Protein AF-A0A7U9S6P8-F1 (afdb_monomer_lite)

Foldseek 3Di:
DAAEEEEEFQFAPCPAPLCPQEAEAEWEFDDDPPDTDTGRDGDRLQFLSQQLVSLLCVLPVRHYYYYYRAADNVRDHDPRRVLVVLQVCLPVLHQEYQAADWAPDDPDCSLVVSLVSSLVVQRAAEYEDAPPDPDTPPLQHLSHAYEWEAQDQDPQAWEAASPDSNGIYTHDFFAWGAGPPNDIFGDHDGSSNRRSNVSSNVSNVCVVVVHHGDHPVVVRVVSNVRHPHHDDDPVVRHDNNDDDDCVNLDDDQPDPLLVQLQVLVCVVVVHHDDDPGSSPQFDDDPPHDHDRVCVRVSVVSVCVSVVHDDPRRPDGCQCGGGSSSVSVRRVVD

pLDDT: mean 95.06, std 4.25, range [71.5, 98.94]

Structure (mmCIF, N/CA/C/O backbone):
data_AF-A0A7U9S6P8-F1
#
_entry.id   AF-A0A7U9S6P8-F1
#
loop_
_atom_site.group_PDB
_atom_site.id
_atom_site.type_symbol
_atom_site.label_atom_id
_atom_site.label_alt_id
_atom_site.label_comp_id
_atom_site.label_asym_id
_atom_site.label_entity_id
_atom_site.label_seq_id
_atom_site.pdbx_PDB_ins_code
_atom_site.Cartn_x
_atom_site.Cartn_y
_atom_site.Cartn_z
_atom_site.occupancy
_atom_site.B_iso_or_equiv
_atom_site.auth_seq_id
_atom_site.auth_comp_id
_atom_site.auth_asym_id
_atom_site.auth_atom_id
_atom_site.pdbx_PDB_model_num
ATOM 1 N N . MET A 1 1 ? -17.623 14.207 -1.971 1.00 71.50 1 MET A N 1
ATOM 2 C CA . MET A 1 1 ? -17.397 13.973 -0.529 1.00 71.50 1 MET A CA 1
ATOM 3 C C . MET A 1 1 ? -15.949 13.545 -0.333 1.00 71.50 1 MET A C 1
ATOM 5 O O . MET A 1 1 ? -15.452 12.820 -1.189 1.00 71.50 1 MET A O 1
ATOM 9 N N . ASN A 1 2 ? -15.262 14.010 0.715 1.00 84.06 2 ASN A N 1
ATOM 10 C CA . ASN A 1 2 ? -13.835 13.716 0.902 1.00 84.06 2 ASN A CA 1
ATOM 11 C C . ASN A 1 2 ? -13.668 12.547 1.880 1.00 84.06 2 ASN A C 1
ATOM 13 O O . ASN A 1 2 ? -14.195 12.585 2.991 1.00 84.06 2 ASN A O 1
ATOM 17 N N . VAL A 1 3 ? -12.969 11.495 1.445 1.00 96.75 3 VAL A N 1
ATOM 18 C CA . VAL A 1 3 ? -12.616 10.347 2.290 1.00 96.75 3 VAL A CA 1
ATOM 19 C C . VAL A 1 3 ? -11.311 10.681 2.995 1.00 96.75 3 VAL A C 1
ATOM 21 O O . VAL A 1 3 ? -10.301 10.911 2.329 1.00 96.75 3 VAL A O 1
ATOM 24 N N . LYS A 1 4 ? -11.333 10.714 4.330 1.00 98.31 4 LYS A N 1
ATOM 25 C CA . LYS A 1 4 ? -10.163 11.057 5.143 1.00 98.31 4 LYS A CA 1
ATOM 26 C C . LYS A 1 4 ? -9.587 9.811 5.806 1.00 98.31 4 LYS A C 1
ATOM 28 O O . LYS A 1 4 ? -10.263 9.165 6.609 1.00 98.31 4 LYS A O 1
ATOM 33 N N . VAL A 1 5 ? -8.340 9.486 5.487 1.00 98.75 5 VAL A N 1
ATOM 34 C CA . VAL A 1 5 ? -7.631 8.303 5.986 1.00 98.75 5 VAL A CA 1
ATOM 35 C C . VAL A 1 5 ? -6.549 8.724 6.969 1.00 98.75 5 VAL A C 1
ATOM 37 O O . VAL A 1 5 ? -5.663 9.501 6.624 1.00 98.75 5 VAL A O 1
ATOM 40 N N . ALA A 1 6 ? -6.585 8.193 8.188 1.00 98.75 6 ALA A N 1
ATOM 41 C CA . ALA A 1 6 ? -5.452 8.283 9.099 1.00 98.75 6 ALA A CA 1
ATOM 42 C C . ALA A 1 6 ? -4.432 7.187 8.779 1.00 98.75 6 ALA A C 1
ATOM 44 O O . ALA A 1 6 ? -4.791 6.013 8.709 1.00 98.75 6 ALA A O 1
ATOM 45 N N . VAL A 1 7 ? -3.164 7.558 8.624 1.00 98.75 7 VAL A N 1
ATOM 46 C CA . VAL A 1 7 ? -2.050 6.618 8.447 1.00 98.75 7 VAL A CA 1
ATOM 47 C C . VAL A 1 7 ? -1.174 6.699 9.691 1.00 98.75 7 VAL A C 1
ATOM 49 O O . VAL A 1 7 ? -0.446 7.674 9.866 1.00 98.75 7 VAL A O 1
ATOM 52 N N . ILE A 1 8 ? -1.279 5.695 10.566 1.00 98.56 8 ILE A N 1
ATOM 53 C CA . ILE A 1 8 ? -0.467 5.590 11.785 1.00 98.56 8 ILE A CA 1
ATOM 54 C C . ILE A 1 8 ? 0.791 4.786 11.452 1.00 98.56 8 ILE A C 1
ATOM 56 O O . ILE A 1 8 ? 0.715 3.571 11.265 1.00 98.56 8 ILE A O 1
ATOM 60 N N . ASP A 1 9 ? 1.927 5.475 11.331 1.00 98.06 9 ASP A N 1
ATOM 61 C CA . ASP A 1 9 ? 3.178 4.916 10.802 1.00 98.06 9 ASP A CA 1
ATOM 62 C C . ASP A 1 9 ? 4.410 5.757 11.224 1.00 98.06 9 ASP A C 1
ATOM 64 O O . ASP A 1 9 ? 4.410 6.355 12.296 1.00 98.06 9 ASP A O 1
ATOM 68 N N . SER A 1 10 ? 5.478 5.824 10.424 1.00 97.12 10 SER A N 1
ATOM 69 C CA . SER A 1 10 ? 6.691 6.626 10.652 1.00 97.12 10 SER A CA 1
ATOM 70 C C . SER A 1 10 ? 6.569 8.107 10.268 1.00 97.12 10 SER A C 1
ATOM 72 O O . SER A 1 10 ? 7.533 8.857 10.397 1.00 97.12 10 SER A O 1
ATOM 74 N N . GLY A 1 11 ? 5.394 8.541 9.807 1.00 97.12 11 GLY A N 1
ATOM 75 C CA . GLY A 1 11 ? 5.163 9.859 9.208 1.00 97.12 11 GLY A CA 1
ATOM 76 C C . GLY A 1 11 ? 5.078 9.794 7.680 1.00 97.12 11 GLY A C 1
ATOM 77 O O . GLY A 1 11 ? 5.172 8.722 7.092 1.00 97.12 11 GLY A O 1
ATOM 78 N N . ILE A 1 12 ? 4.874 10.934 7.009 1.00 97.62 12 ILE A N 1
ATOM 79 C CA . ILE A 1 12 ? 4.825 11.020 5.534 1.00 97.62 12 ILE A CA 1
ATOM 80 C C . ILE A 1 12 ? 5.642 12.227 5.051 1.00 97.62 12 ILE A C 1
ATOM 82 O O . ILE A 1 12 ? 5.517 13.321 5.601 1.00 97.62 12 ILE A O 1
ATOM 86 N N . GLU A 1 13 ? 6.437 12.070 3.986 1.00 96.50 13 GLU A N 1
ATOM 87 C CA . GLU A 1 13 ? 7.009 13.203 3.244 1.00 96.50 13 GLU A CA 1
ATOM 88 C C . GLU A 1 13 ? 5.905 13.914 2.438 1.00 96.50 13 GLU A C 1
ATOM 90 O O . GLU A 1 13 ? 5.656 13.610 1.273 1.00 96.50 13 GLU A O 1
ATOM 95 N N . MET A 1 14 ? 5.231 14.885 3.059 1.00 94.56 14 MET A N 1
ATOM 96 C CA . MET A 1 14 ? 4.068 15.580 2.477 1.00 94.56 14 MET A CA 1
ATOM 97 C C . MET A 1 14 ? 4.366 16.266 1.131 1.00 94.56 14 MET A C 1
ATOM 99 O O . MET A 1 14 ? 3.496 16.347 0.270 1.00 94.56 14 MET A O 1
ATOM 103 N N . ALA A 1 15 ? 5.601 16.736 0.926 1.00 94.44 15 ALA A N 1
ATOM 104 C CA . ALA A 1 15 ? 6.026 17.416 -0.301 1.00 94.44 15 ALA A CA 1
ATOM 105 C C . ALA A 1 15 ? 6.403 16.459 -1.453 1.00 94.44 15 ALA A C 1
ATOM 107 O O . ALA A 1 15 ? 6.793 16.916 -2.532 1.00 94.44 15 ALA A O 1
ATOM 108 N N . HIS A 1 16 ? 6.316 15.141 -1.245 1.00 97.12 16 HIS A N 1
ATOM 109 C CA . HIS A 1 16 ? 6.663 14.155 -2.261 1.00 97.12 16 HIS A CA 1
ATOM 110 C C . HIS A 1 16 ? 5.760 14.296 -3.503 1.00 97.12 16 HIS A C 1
ATOM 112 O O . HIS A 1 16 ? 4.542 14.449 -3.413 1.00 97.12 16 HIS A O 1
ATOM 118 N N . LYS A 1 17 ? 6.339 14.191 -4.706 1.00 95.94 17 LYS A N 1
ATOM 119 C CA . LYS A 1 17 ? 5.645 14.424 -5.989 1.00 95.94 17 LYS A CA 1
ATOM 120 C C . LYS A 1 17 ? 4.434 13.516 -6.229 1.00 95.94 17 LYS A C 1
ATOM 122 O O . LYS A 1 17 ? 3.532 13.906 -6.967 1.00 95.94 17 LYS A O 1
ATOM 127 N N . ALA A 1 18 ? 4.424 12.341 -5.604 1.00 96.56 18 ALA A N 1
ATOM 128 C CA . ALA A 1 18 ? 3.301 11.401 -5.605 1.00 96.56 18 ALA A CA 1
ATOM 129 C C . ALA A 1 18 ? 2.022 11.984 -4.981 1.00 96.56 18 ALA A C 1
ATOM 131 O O . ALA A 1 18 ? 0.934 11.563 -5.347 1.00 96.56 18 ALA A O 1
ATOM 132 N N . PHE A 1 19 ? 2.148 12.963 -4.082 1.00 97.00 19 PHE A N 1
ATOM 133 C CA . PHE A 1 19 ? 1.039 13.512 -3.301 1.00 97.00 19 PHE A CA 1
ATOM 134 C C . PHE A 1 19 ? 0.615 14.911 -3.742 1.00 97.00 19 PHE A C 1
ATOM 136 O O . PHE A 1 19 ? -0.177 15.554 -3.067 1.00 97.00 19 PHE A O 1
ATOM 143 N N . LYS A 1 20 ? 1.101 15.404 -4.890 1.00 94.50 20 LYS A N 1
ATOM 144 C CA . LYS A 1 20 ? 0.840 16.780 -5.364 1.00 94.50 20 LYS A CA 1
ATOM 145 C C . LYS A 1 20 ? -0.640 17.165 -5.445 1.00 94.50 20 LYS A C 1
ATOM 147 O O . LYS A 1 20 ? -0.945 18.352 -5.455 1.00 94.50 20 LYS A O 1
ATOM 152 N N . LYS A 1 21 ? -1.535 16.184 -5.583 1.00 93.81 21 LYS A N 1
ATOM 153 C CA . LYS A 1 21 ? -2.988 16.385 -5.694 1.00 93.81 21 LYS A CA 1
ATOM 154 C C . LYS A 1 21 ? -3.736 16.092 -4.390 1.00 93.81 21 LYS A C 1
ATOM 156 O O . LYS A 1 21 ? -4.944 16.293 -4.341 1.00 93.81 21 LYS A O 1
ATOM 161 N N . ASN A 1 22 ? -3.046 15.602 -3.364 1.00 96.00 22 ASN A N 1
ATOM 162 C CA . ASN A 1 22 ? -3.639 15.148 -2.116 1.00 96.00 22 ASN A CA 1
ATOM 163 C C . ASN A 1 22 ? -3.455 16.203 -1.032 1.00 96.00 22 ASN A C 1
ATOM 165 O O . ASN A 1 22 ? -2.403 16.832 -0.924 1.00 96.00 22 ASN A O 1
ATOM 169 N N . HIS A 1 23 ? -4.475 16.363 -0.196 1.00 96.31 23 HIS A N 1
ATOM 170 C CA . HIS A 1 23 ? -4.330 17.098 1.048 1.00 96.31 23 HIS A CA 1
ATOM 171 C C . HIS A 1 23 ? -3.752 16.154 2.105 1.00 96.31 23 HIS A C 1
ATOM 173 O O . HIS A 1 23 ? -4.361 15.125 2.410 1.00 96.31 23 HIS A O 1
ATOM 179 N N . ILE A 1 24 ? -2.568 16.488 2.622 1.00 96.38 24 ILE A N 1
ATOM 180 C CA . ILE A 1 24 ? -1.907 15.741 3.692 1.00 96.38 24 ILE A CA 1
ATOM 181 C C . ILE A 1 24 ? -1.588 16.705 4.830 1.00 96.38 24 ILE A C 1
ATOM 183 O O . ILE A 1 24 ? -0.891 17.696 4.624 1.00 96.38 24 ILE A O 1
ATOM 187 N N . ASP A 1 25 ? -2.082 16.382 6.019 1.00 95.56 25 ASP A N 1
ATOM 188 C CA . ASP A 1 25 ? -1.745 17.038 7.285 1.00 95.56 25 ASP A CA 1
ATOM 189 C C . ASP A 1 25 ? -1.316 15.967 8.297 1.00 95.56 25 ASP A C 1
ATOM 191 O O . ASP A 1 25 ? -1.438 14.770 8.023 1.00 95.56 25 ASP A O 1
ATOM 195 N N . GLY A 1 26 ? -0.781 16.340 9.454 1.00 96.00 26 GLY A N 1
ATOM 196 C CA . GLY A 1 26 ? -0.369 15.351 10.434 1.00 96.00 26 GLY A CA 1
ATOM 197 C C . GLY A 1 26 ? 0.356 15.872 11.658 1.00 96.00 26 GLY A C 1
ATOM 198 O O . GLY A 1 26 ? 0.662 17.050 11.807 1.00 96.00 26 GLY A O 1
ATOM 199 N N . TYR A 1 27 ? 0.643 14.937 12.552 1.00 96.62 27 TYR A N 1
ATOM 200 C CA . TYR A 1 27 ? 1.404 15.156 13.774 1.00 96.62 27 TYR A CA 1
ATOM 201 C C . TYR A 1 27 ? 2.139 13.865 14.143 1.00 96.62 27 TYR A C 1
ATOM 203 O O . TYR A 1 27 ? 1.839 12.791 13.628 1.00 96.62 27 TYR A O 1
ATOM 211 N N . SER A 1 28 ? 3.102 13.955 15.048 1.00 96.62 28 SER A N 1
ATOM 212 C CA . SER A 1 28 ? 3.767 12.795 15.635 1.00 96.62 28 SER A CA 1
ATOM 213 C C . SER A 1 28 ? 3.358 12.607 17.092 1.00 96.62 28 SER A C 1
ATOM 215 O O . SER A 1 28 ? 2.964 13.561 17.762 1.00 96.62 28 SER A O 1
ATOM 217 N N . VAL A 1 29 ? 3.475 11.385 17.604 1.00 96.06 29 VAL A N 1
ATOM 218 C CA . VAL A 1 29 ? 3.396 11.085 19.037 1.00 96.06 29 VAL A CA 1
ATOM 219 C C . VAL A 1 29 ? 4.809 10.789 19.520 1.00 96.06 29 VAL A C 1
ATOM 221 O O . VAL A 1 29 ? 5.422 9.805 19.117 1.00 96.06 29 VAL A O 1
ATOM 224 N N . VAL A 1 30 ? 5.349 11.675 20.353 1.00 92.69 30 VAL A N 1
ATOM 225 C CA . VAL A 1 30 ? 6.736 11.613 20.831 1.00 92.69 30 VAL A CA 1
ATOM 226 C C . VAL A 1 30 ? 6.772 11.479 22.344 1.00 92.69 30 VAL A C 1
ATOM 228 O O . VAL A 1 30 ? 5.845 11.900 23.037 1.00 92.69 30 VAL A O 1
ATOM 231 N N . LYS A 1 31 ? 7.850 10.894 22.862 1.00 91.00 31 LYS A N 1
ATOM 232 C CA . LYS A 1 31 ? 8.073 10.794 24.301 1.00 91.00 31 LYS A CA 1
ATOM 233 C C . LYS A 1 31 ? 8.680 12.099 24.826 1.00 91.00 31 LYS A C 1
ATOM 235 O O . LYS A 1 31 ? 9.724 12.522 24.337 1.00 91.00 31 LYS A O 1
ATOM 240 N N . ASP A 1 32 ? 8.037 12.700 25.819 1.00 88.81 32 ASP A N 1
ATOM 241 C CA . ASP A 1 32 ? 8.506 13.858 26.581 1.00 88.81 32 ASP A CA 1
ATOM 242 C C . ASP A 1 32 ? 8.592 13.478 28.068 1.00 88.81 32 ASP A C 1
ATOM 244 O O . ASP A 1 32 ? 7.582 13.266 28.749 1.00 88.81 32 ASP A O 1
ATOM 248 N N . GLY A 1 33 ? 9.821 13.281 28.552 1.00 88.94 33 GLY A N 1
ATOM 249 C CA . GLY A 1 33 ? 10.079 12.681 29.861 1.00 88.94 33 GLY A CA 1
ATOM 250 C C . GLY A 1 33 ? 9.481 11.273 29.969 1.00 88.94 33 GLY A C 1
ATOM 251 O O . GLY A 1 33 ? 9.866 10.360 29.238 1.00 88.94 33 GLY A O 1
ATOM 252 N N . GLU A 1 34 ? 8.535 11.088 30.890 1.00 87.38 34 GLU A N 1
ATOM 253 C CA . GLU A 1 34 ? 7.817 9.820 31.094 1.00 87.38 34 GLU A CA 1
ATOM 254 C C . GLU A 1 34 ? 6.493 9.730 30.326 1.00 87.38 34 GLU A C 1
ATOM 256 O O . GLU A 1 34 ? 5.861 8.675 30.310 1.00 87.38 34 GLU A O 1
ATOM 261 N N . ARG A 1 35 ? 6.060 10.818 29.679 1.00 88.94 35 ARG A N 1
ATOM 262 C CA . ARG A 1 35 ? 4.762 10.898 29.004 1.00 88.94 35 ARG A CA 1
ATOM 263 C C . ARG A 1 35 ? 4.927 10.864 27.496 1.00 88.94 35 ARG A C 1
ATOM 265 O O . ARG A 1 35 ? 5.958 11.233 26.948 1.00 88.94 35 ARG A O 1
ATOM 272 N N . TRP A 1 36 ? 3.876 10.437 26.819 1.00 91.31 36 TRP A N 1
ATOM 273 C CA . TRP A 1 36 ? 3.759 10.528 25.372 1.00 91.31 36 TRP A CA 1
ATOM 274 C C . TRP A 1 36 ? 2.848 11.707 25.038 1.00 91.31 36 TRP A C 1
ATOM 276 O O . TRP A 1 36 ? 1.787 11.863 25.643 1.00 91.31 36 TRP A O 1
ATOM 286 N N . ILE A 1 37 ? 3.275 12.559 24.109 1.00 90.69 37 ILE A N 1
ATOM 287 C CA . ILE A 1 37 ? 2.573 13.792 23.746 1.00 90.69 37 ILE A CA 1
ATOM 288 C C . ILE A 1 37 ? 2.475 13.946 22.232 1.00 90.69 37 ILE A C 1
ATOM 290 O O . ILE A 1 37 ? 3.288 13.412 21.476 1.00 90.69 37 ILE A O 1
ATOM 294 N N . LYS A 1 38 ? 1.491 14.728 21.787 1.00 92.38 38 LYS A N 1
ATOM 295 C CA . LYS A 1 38 ? 1.386 15.141 20.389 1.00 92.38 38 LYS A CA 1
ATOM 296 C C . LYS A 1 38 ? 2.399 16.232 20.067 1.00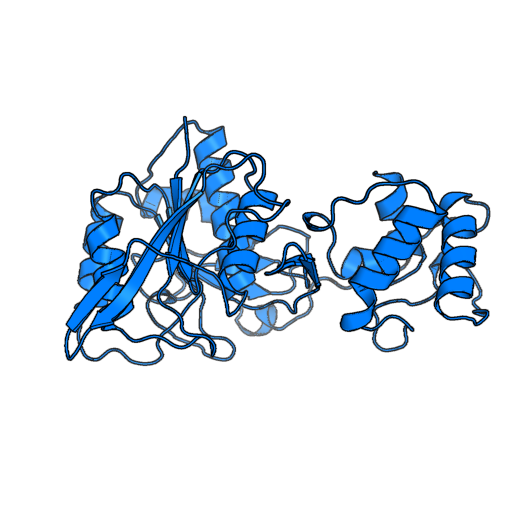 92.38 38 LYS A C 1
ATOM 298 O O . LYS A 1 38 ? 2.496 17.230 20.774 1.00 92.38 38 LYS A O 1
ATOM 303 N N . ASN A 1 39 ? 3.082 16.073 18.945 1.00 91.25 39 ASN A N 1
ATOM 304 C CA . ASN A 1 39 ? 3.973 17.053 18.351 1.00 91.25 39 ASN A CA 1
ATOM 305 C C . ASN A 1 39 ? 3.466 17.390 16.947 1.00 91.25 39 ASN A C 1
ATOM 307 O O . ASN A 1 39 ? 3.419 16.521 16.086 1.00 91.25 39 ASN A O 1
ATOM 311 N N . MET A 1 40 ? 3.119 18.653 16.694 1.00 90.75 40 MET A N 1
ATOM 312 C CA . MET A 1 40 ? 2.576 19.102 15.400 1.00 90.75 40 MET A CA 1
ATOM 313 C C . MET A 1 40 ? 3.595 19.068 14.248 1.00 90.75 40 MET A C 1
ATOM 315 O O . MET A 1 40 ? 3.285 19.469 13.132 1.00 90.75 40 MET A O 1
ATOM 319 N N . ARG A 1 41 ? 4.828 18.618 14.501 1.00 87.44 41 ARG A N 1
ATOM 320 C CA . ARG A 1 41 ? 5.823 18.330 13.470 1.00 87.44 41 ARG A CA 1
ATOM 321 C C . ARG A 1 41 ? 5.867 16.831 13.212 1.00 87.44 41 ARG A C 1
ATOM 323 O O . ARG A 1 41 ? 6.205 16.067 14.112 1.00 87.44 41 ARG A O 1
ATOM 330 N N . VAL A 1 42 ? 5.605 16.445 11.968 1.00 88.25 42 VAL A N 1
ATOM 331 C CA . VAL A 1 42 ? 5.740 15.071 11.480 1.00 88.25 42 VAL A CA 1
ATOM 332 C C . VAL A 1 42 ? 6.623 15.055 10.238 1.00 88.25 42 VAL A C 1
ATOM 334 O O . VAL A 1 42 ? 6.461 15.868 9.330 1.00 88.25 42 VAL A O 1
ATOM 337 N N . PHE A 1 43 ? 7.579 14.134 10.216 1.00 88.69 43 PHE A N 1
ATOM 338 C CA . PHE A 1 43 ? 8.457 13.883 9.080 1.00 88.69 43 PHE A CA 1
ATOM 339 C C . PHE A 1 43 ? 8.688 12.388 8.982 1.00 88.69 43 PHE A C 1
ATOM 341 O O . PHE A 1 43 ? 8.791 11.721 10.008 1.00 88.69 43 PHE A O 1
ATOM 348 N N . ASP A 1 44 ? 8.829 11.885 7.762 1.00 93.50 44 ASP A N 1
ATOM 349 C CA . ASP A 1 44 ? 9.157 10.485 7.549 1.00 93.50 44 ASP A CA 1
ATOM 350 C C . ASP A 1 44 ? 10.655 10.293 7.320 1.00 93.50 44 ASP A C 1
ATOM 352 O O . ASP A 1 44 ? 11.170 10.516 6.223 1.00 93.50 44 ASP A O 1
ATOM 356 N N . ILE A 1 45 ? 11.368 9.897 8.371 1.00 88.31 45 ILE A N 1
ATOM 357 C CA . ILE A 1 45 ? 12.801 9.585 8.276 1.00 88.31 45 ILE A CA 1
ATOM 358 C C . ILE A 1 45 ? 13.010 8.129 7.842 1.00 88.31 45 ILE A C 1
ATOM 360 O O . ILE A 1 45 ? 13.969 7.832 7.131 1.00 88.31 45 ILE A O 1
ATOM 364 N N . ASN A 1 46 ? 12.117 7.229 8.256 1.00 94.44 46 ASN A N 1
ATOM 365 C CA . ASN A 1 46 ? 12.211 5.800 7.971 1.00 94.44 46 ASN A CA 1
ATOM 366 C C . ASN A 1 46 ? 11.807 5.476 6.518 1.00 94.44 46 ASN A C 1
ATOM 368 O O . ASN A 1 46 ? 12.477 4.697 5.844 1.00 94.44 46 ASN A O 1
ATOM 372 N N . GLY A 1 47 ? 10.750 6.116 6.017 1.00 96.69 47 GLY A N 1
ATOM 373 C CA . GLY A 1 47 ? 10.219 5.957 4.664 1.00 96.69 47 GLY A CA 1
ATOM 374 C C . GLY A 1 47 ? 9.019 5.021 4.542 1.00 96.69 47 GLY A C 1
ATOM 375 O O . GLY A 1 47 ? 8.371 5.001 3.493 1.00 96.69 47 GLY A O 1
ATOM 376 N N . HIS A 1 48 ? 8.708 4.253 5.587 1.00 97.31 48 HIS A N 1
ATOM 377 C CA . HIS A 1 48 ? 7.631 3.268 5.562 1.00 97.31 48 HIS A CA 1
ATOM 378 C C . HIS A 1 48 ? 6.237 3.907 5.457 1.00 97.31 48 HIS A C 1
ATOM 380 O O . HIS A 1 48 ? 5.415 3.460 4.650 1.00 97.31 48 HIS A O 1
ATOM 386 N N . GLY A 1 49 ? 5.983 5.001 6.177 1.00 97.94 49 GLY A N 1
ATOM 387 C CA . GLY A 1 49 ? 4.708 5.708 6.097 1.00 97.94 49 GLY A CA 1
ATOM 388 C C . GLY A 1 49 ? 4.491 6.391 4.744 1.00 97.94 49 GLY A C 1
ATOM 389 O O . GLY A 1 49 ? 3.396 6.307 4.185 1.00 97.94 49 GLY A O 1
ATOM 390 N N . THR A 1 50 ? 5.538 6.972 4.148 1.00 98.44 50 THR A N 1
ATOM 391 C CA . THR A 1 50 ? 5.517 7.506 2.772 1.00 98.44 50 THR A CA 1
ATOM 392 C C . THR A 1 50 ? 5.208 6.406 1.756 1.00 98.44 50 THR A C 1
ATOM 394 O O . THR A 1 50 ? 4.374 6.606 0.866 1.00 98.44 50 THR A O 1
ATOM 397 N N . ALA A 1 51 ? 5.810 5.224 1.919 1.00 98.38 51 ALA A N 1
ATOM 398 C CA . ALA A 1 51 ? 5.526 4.070 1.076 1.00 98.38 51 ALA A CA 1
ATOM 399 C C . ALA A 1 51 ? 4.052 3.649 1.177 1.00 98.38 51 ALA A C 1
ATOM 401 O O . ALA A 1 51 ? 3.363 3.605 0.154 1.00 98.38 51 ALA A O 1
ATOM 402 N N . CYS A 1 52 ? 3.539 3.428 2.393 1.00 98.56 52 CYS A N 1
ATOM 403 C CA . CYS A 1 52 ? 2.140 3.055 2.624 1.00 98.56 52 CYS A CA 1
ATOM 404 C C . CYS A 1 52 ? 1.162 4.102 2.066 1.00 98.56 52 CYS A C 1
ATOM 406 O O . CYS A 1 52 ? 0.216 3.758 1.358 1.00 98.56 52 CYS A O 1
ATOM 408 N N . ALA A 1 53 ? 1.414 5.389 2.308 1.00 98.56 53 ALA A N 1
ATOM 409 C CA . ALA A 1 53 ? 0.580 6.470 1.791 1.00 98.56 53 ALA A CA 1
ATOM 410 C C . ALA A 1 53 ? 0.532 6.490 0.257 1.00 98.56 53 ALA A C 1
ATOM 412 O O . ALA A 1 53 ? -0.532 6.694 -0.325 1.00 98.56 53 ALA A O 1
ATOM 413 N N . SER A 1 54 ? 1.658 6.226 -0.416 1.00 98.50 54 SER A N 1
ATOM 414 C CA . SER A 1 54 ? 1.693 6.172 -1.883 1.00 98.50 54 SER A CA 1
ATOM 415 C C . SER A 1 54 ? 0.865 5.033 -2.466 1.00 98.50 54 SER A C 1
ATOM 417 O O . SER A 1 54 ? 0.233 5.215 -3.504 1.00 98.50 54 SER A O 1
ATOM 419 N N . VAL A 1 55 ? 0.787 3.901 -1.765 1.00 98.31 55 VAL A N 1
ATOM 420 C CA . VAL A 1 55 ? -0.068 2.773 -2.151 1.00 98.31 55 VAL A CA 1
ATOM 421 C C . VAL A 1 55 ? -1.545 3.144 -2.003 1.00 98.31 55 VAL A C 1
ATOM 423 O O . VAL A 1 55 ? -2.321 2.918 -2.929 1.00 98.31 55 VAL A O 1
ATOM 426 N N . ILE A 1 56 ? -1.929 3.786 -0.892 1.00 98.56 56 ILE A N 1
ATOM 427 C CA . ILE A 1 56 ? -3.311 4.245 -0.665 1.00 98.56 56 ILE A CA 1
ATOM 428 C C . ILE A 1 56 ? -3.739 5.236 -1.759 1.00 98.56 56 ILE A C 1
ATOM 430 O O . ILE A 1 56 ? -4.806 5.077 -2.351 1.00 98.56 56 ILE A O 1
ATOM 434 N N . VAL A 1 57 ? -2.901 6.232 -2.065 1.00 97.81 57 VAL A N 1
ATOM 435 C CA . VAL A 1 57 ? -3.184 7.249 -3.096 1.00 97.81 57 VAL A CA 1
ATOM 436 C C . VAL A 1 57 ? -3.248 6.640 -4.497 1.00 97.81 57 VAL A C 1
ATOM 438 O O . VAL A 1 57 ? -4.068 7.063 -5.309 1.00 97.81 57 VAL A O 1
ATOM 441 N N . ASN A 1 58 ? -2.430 5.628 -4.793 1.00 96.75 58 ASN A N 1
ATOM 442 C CA . ASN A 1 58 ? -2.470 4.945 -6.086 1.00 96.75 58 ASN A CA 1
ATOM 443 C C . ASN A 1 58 ? -3.806 4.220 -6.334 1.00 96.75 58 ASN A C 1
ATOM 445 O O . ASN A 1 58 ? -4.285 4.172 -7.471 1.00 96.75 58 ASN A O 1
ATOM 449 N N . GLU A 1 59 ? -4.404 3.671 -5.276 1.00 96.69 59 GLU A N 1
ATOM 450 C CA . GLU A 1 59 ? -5.714 3.016 -5.317 1.00 96.69 59 GLU A CA 1
ATOM 451 C C . GLU A 1 59 ? -6.876 4.023 -5.272 1.00 96.69 59 GLU A C 1
ATOM 453 O O . GLU A 1 59 ? -7.887 3.832 -5.953 1.00 96.69 59 GLU A O 1
ATOM 458 N N . CYS A 1 60 ? -6.741 5.103 -4.497 1.00 96.75 60 CYS A N 1
ATOM 459 C CA . CYS A 1 60 ? -7.743 6.159 -4.366 1.00 96.75 60 CYS A CA 1
ATOM 460 C C . CYS A 1 60 ? -7.097 7.558 -4.442 1.00 96.75 60 CYS A C 1
ATOM 462 O O . CYS A 1 60 ? -6.804 8.162 -3.407 1.00 96.75 60 CYS A O 1
ATOM 464 N N . PRO A 1 61 ? -6.931 8.133 -5.652 1.00 95.88 61 PRO A N 1
ATOM 465 C CA . PRO A 1 61 ? -6.240 9.414 -5.828 1.00 95.88 61 PRO A CA 1
ATOM 466 C C . PRO A 1 61 ? -6.897 10.614 -5.136 1.00 95.88 61 PRO A C 1
ATOM 468 O O . PRO A 1 61 ? -6.214 11.591 -4.850 1.00 95.88 61 PRO A O 1
ATOM 471 N N . ASN A 1 62 ? -8.202 10.550 -4.853 1.00 94.44 62 ASN A N 1
ATOM 472 C CA . ASN A 1 62 ? -8.991 11.647 -4.271 1.00 94.44 62 ASN A CA 1
ATOM 473 C C . ASN A 1 62 ? -9.116 11.566 -2.736 1.00 94.44 62 ASN A C 1
ATOM 475 O O . ASN A 1 62 ? -10.076 12.077 -2.161 1.00 94.44 62 ASN A O 1
ATOM 479 N N . VAL A 1 63 ? -8.186 10.874 -2.076 1.00 97.06 63 VAL A N 1
ATOM 480 C CA . VAL A 1 63 ? -8.164 10.712 -0.618 1.00 97.06 63 VAL A CA 1
ATOM 481 C C . VAL A 1 63 ? -7.449 11.882 0.068 1.00 97.06 63 VAL A C 1
ATOM 483 O O . VAL A 1 63 ? -6.441 12.392 -0.436 1.00 97.06 63 VAL A O 1
ATOM 486 N N . GLU A 1 64 ? -7.949 12.283 1.236 1.00 98.06 64 GLU A N 1
ATOM 487 C CA . GLU A 1 64 ? -7.229 13.138 2.185 1.00 98.06 64 GLU A CA 1
ATOM 488 C C . GLU A 1 64 ? -6.509 12.266 3.213 1.00 98.06 64 GLU A C 1
ATOM 490 O O . GLU A 1 64 ? -7.074 11.281 3.694 1.00 98.06 64 GLU A O 1
ATOM 495 N N . ILE A 1 65 ? -5.283 12.626 3.588 1.00 98.31 65 ILE A N 1
ATOM 496 C CA . ILE A 1 65 ? -4.483 11.834 4.526 1.00 98.31 65 ILE A CA 1
ATOM 497 C C . ILE A 1 65 ? -4.172 12.638 5.785 1.00 98.31 65 ILE A C 1
ATOM 499 O O . ILE A 1 65 ? -3.690 13.766 5.724 1.00 98.31 65 ILE A O 1
ATOM 503 N N . LEU A 1 66 ? -4.400 12.014 6.939 1.00 98.12 66 LEU A N 1
ATOM 504 C CA . LEU A 1 66 ? -3.883 12.452 8.227 1.00 98.12 66 LEU A CA 1
ATOM 505 C C . LEU A 1 66 ? -2.709 11.545 8.625 1.00 98.12 66 LEU A C 1
ATOM 507 O O . LEU A 1 66 ? -2.904 10.400 9.027 1.00 98.12 66 LEU A O 1
ATOM 511 N N . SER A 1 67 ? -1.487 12.049 8.491 1.00 98.12 67 SER A N 1
ATOM 512 C CA . SER A 1 67 ? -0.251 11.366 8.877 1.00 98.12 67 SER A CA 1
ATOM 513 C C . SER A 1 67 ? -0.080 11.384 10.395 1.00 98.12 67 SER A C 1
ATOM 515 O O . SER A 1 67 ? -0.109 12.453 11.007 1.00 98.12 67 SER A O 1
ATOM 517 N N . ILE A 1 68 ? 0.113 10.218 11.013 1.00 98.06 68 ILE A N 1
ATOM 518 C CA . ILE A 1 68 ? 0.389 10.108 12.448 1.00 98.06 68 ILE A CA 1
ATOM 519 C C . ILE A 1 68 ? 1.693 9.345 12.652 1.00 98.06 68 ILE A C 1
ATOM 521 O O . ILE A 1 68 ? 1.733 8.120 12.547 1.00 98.06 68 ILE A O 1
ATOM 525 N N . GLY A 1 69 ? 2.764 10.085 12.934 1.00 97.81 69 GLY A N 1
ATOM 526 C CA . GLY A 1 69 ? 4.098 9.531 13.150 1.00 97.81 69 GLY A CA 1
ATOM 527 C C . GLY A 1 69 ? 4.270 8.976 14.563 1.00 97.81 69 GLY A C 1
ATOM 528 O O . GLY A 1 69 ? 4.393 9.751 15.508 1.00 97.81 69 GLY A O 1
ATOM 529 N N . ILE A 1 70 ? 4.310 7.655 14.725 1.00 97.19 70 ILE A N 1
ATOM 530 C CA . ILE A 1 70 ? 4.603 6.991 16.008 1.00 97.19 70 ILE A CA 1
ATOM 531 C C . ILE A 1 70 ? 5.807 6.049 15.946 1.00 97.19 70 ILE A C 1
ATOM 533 O O . ILE A 1 70 ? 6.271 5.605 16.998 1.00 97.19 70 ILE A O 1
ATOM 537 N N . LEU A 1 71 ? 6.281 5.703 14.745 1.00 96.50 71 LEU A N 1
ATOM 538 C CA . LEU A 1 71 ? 7.450 4.845 14.565 1.00 96.50 71 LEU A CA 1
ATOM 539 C C . LEU A 1 71 ? 8.739 5.676 14.557 1.00 96.50 71 LEU A C 1
ATOM 541 O O . LEU A 1 71 ? 8.787 6.763 13.979 1.00 96.50 71 LEU A O 1
ATOM 545 N N . ASP A 1 72 ? 9.791 5.147 15.174 1.00 93.50 72 ASP A N 1
ATOM 546 C CA . ASP A 1 72 ? 11.131 5.723 15.127 1.00 93.50 72 ASP A CA 1
ATOM 547 C C . ASP A 1 72 ? 11.878 5.378 13.822 1.00 93.50 72 ASP A C 1
ATOM 549 O O . ASP A 1 72 ? 11.343 4.768 12.892 1.00 93.50 72 ASP A O 1
ATOM 553 N N . VAL A 1 73 ? 13.151 5.777 13.742 1.00 93.31 73 VAL A N 1
ATOM 554 C CA . VAL A 1 73 ? 14.005 5.529 12.569 1.00 93.31 73 VAL A CA 1
ATOM 555 C C . VAL A 1 73 ? 14.221 4.039 12.281 1.00 93.31 73 VAL A C 1
ATOM 557 O O . VAL A 1 73 ? 14.473 3.683 11.132 1.00 93.31 73 VAL A O 1
ATOM 560 N N . GLU A 1 74 ? 14.078 3.169 13.283 1.00 93.25 74 GLU A N 1
ATOM 561 C CA . GLU A 1 74 ? 14.181 1.712 13.156 1.00 93.25 74 GLU A CA 1
ATOM 562 C C . GLU A 1 74 ? 12.818 1.042 12.904 1.00 93.25 74 GLU A C 1
ATOM 564 O O . GLU A 1 74 ? 12.745 -0.184 12.811 1.00 93.25 74 GLU A O 1
ATOM 569 N N . GLY A 1 75 ? 11.735 1.819 12.791 1.00 93.38 75 GLY A N 1
ATOM 570 C CA . GLY A 1 75 ? 10.378 1.302 12.616 1.00 93.38 75 GLY A CA 1
ATOM 571 C C . GLY A 1 75 ? 9.758 0.759 13.907 1.00 93.38 75 GLY A C 1
ATOM 572 O O . GLY A 1 75 ? 8.811 -0.024 13.850 1.00 93.38 75 GLY A O 1
ATOM 573 N N . LYS A 1 76 ? 10.288 1.131 15.078 1.00 93.88 76 LYS A N 1
ATOM 574 C CA . LYS A 1 76 ? 9.794 0.679 16.384 1.00 93.88 76 LYS A CA 1
ATOM 575 C C . LYS A 1 76 ? 8.900 1.728 17.024 1.00 93.88 76 LYS A C 1
ATOM 577 O O . LYS A 1 76 ? 9.032 2.924 16.789 1.00 93.88 76 LYS A O 1
ATOM 582 N N . THR A 1 77 ? 7.990 1.272 17.875 1.00 94.69 77 THR A N 1
ATOM 583 C CA . THR A 1 77 ? 7.112 2.145 18.654 1.00 94.69 77 THR A CA 1
ATOM 584 C C . THR A 1 77 ? 6.728 1.496 19.979 1.00 94.69 77 THR A C 1
ATOM 586 O O . THR A 1 77 ? 7.130 0.372 20.287 1.00 94.69 77 THR A O 1
ATOM 589 N N . ASN A 1 78 ? 5.953 2.218 20.781 1.00 94.25 78 ASN A N 1
ATOM 590 C CA . ASN A 1 78 ? 5.427 1.769 22.056 1.00 94.25 78 ASN A CA 1
ATOM 591 C C . ASN A 1 78 ? 3.898 1.693 22.005 1.00 94.25 78 ASN A C 1
ATOM 593 O O . ASN A 1 78 ? 3.255 2.493 21.328 1.00 94.25 78 ASN A O 1
ATOM 597 N N . LEU A 1 79 ? 3.321 0.759 22.763 1.00 95.31 79 LEU A N 1
ATOM 598 C CA . LEU A 1 79 ? 1.874 0.586 22.845 1.00 95.31 79 LEU A CA 1
ATOM 599 C C . LEU A 1 79 ? 1.160 1.886 23.251 1.00 95.31 79 LEU A C 1
ATOM 601 O O . LEU A 1 79 ? 0.209 2.280 22.585 1.00 95.31 79 LEU A O 1
ATOM 605 N N . SER A 1 80 ? 1.686 2.618 24.236 1.00 94.94 80 SER A N 1
ATOM 606 C CA . SER A 1 80 ? 1.099 3.887 24.682 1.00 94.94 80 SER A CA 1
ATOM 607 C C . SER A 1 80 ? 1.104 4.969 23.598 1.00 94.94 80 SER A C 1
ATOM 609 O O . SER A 1 80 ? 0.209 5.810 23.562 1.00 94.94 80 SER A O 1
ATOM 611 N N . ALA A 1 81 ? 2.082 4.953 22.685 1.00 96.25 81 ALA A N 1
ATOM 612 C CA . ALA A 1 81 ? 2.101 5.880 21.555 1.00 96.25 81 ALA A CA 1
ATOM 613 C C . ALA A 1 81 ? 0.959 5.579 20.568 1.00 96.25 81 ALA A C 1
ATOM 615 O O . ALA A 1 81 ? 0.307 6.507 20.085 1.00 96.25 81 ALA A O 1
ATOM 616 N N . LEU A 1 82 ? 0.681 4.291 20.316 1.00 97.44 82 LEU A N 1
ATOM 617 C CA . LEU A 1 82 ? -0.458 3.867 19.499 1.00 97.44 82 LEU A CA 1
ATOM 618 C C . LEU A 1 82 ? -1.792 4.227 20.166 1.00 97.44 82 LEU A C 1
ATOM 620 O O . LEU A 1 82 ? -2.679 4.751 19.499 1.00 97.44 82 LEU A O 1
ATOM 624 N N . GLU A 1 83 ? -1.933 3.978 21.466 1.00 97.06 83 GLU A N 1
ATOM 625 C CA . GLU A 1 83 ? -3.157 4.283 22.217 1.00 97.06 83 GLU A CA 1
ATOM 626 C C . GLU A 1 83 ? -3.491 5.779 22.155 1.00 97.06 83 GLU A C 1
ATOM 628 O O . GLU A 1 83 ? -4.613 6.148 21.818 1.00 97.06 83 GLU A O 1
ATOM 633 N N . ILE A 1 84 ? -2.498 6.653 22.354 1.00 96.56 84 ILE A N 1
ATOM 634 C CA . ILE A 1 84 ? -2.675 8.111 22.244 1.00 96.56 84 ILE A CA 1
ATOM 635 C C . ILE A 1 84 ? -3.013 8.544 20.817 1.00 96.56 84 ILE A C 1
ATOM 637 O O . ILE A 1 84 ? -3.851 9.430 20.623 1.00 96.56 84 ILE A O 1
ATOM 641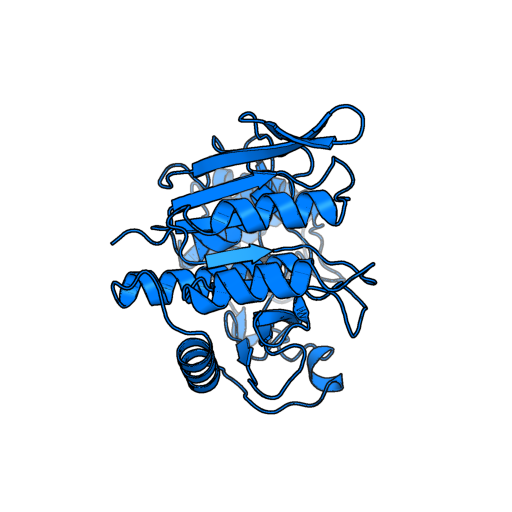 N N . ALA A 1 85 ? -2.375 7.939 19.811 1.00 97.69 85 ALA A N 1
ATOM 642 C CA . ALA A 1 85 ? -2.704 8.200 18.416 1.00 97.69 85 ALA A CA 1
ATOM 643 C C . ALA A 1 85 ? -4.179 7.872 18.134 1.00 97.69 85 ALA A C 1
ATOM 645 O O . ALA A 1 85 ? -4.914 8.741 17.656 1.00 97.69 85 ALA A O 1
ATOM 646 N N . LEU A 1 86 ? -4.617 6.661 18.493 1.00 98.38 86 LEU A N 1
ATOM 647 C CA . LEU A 1 86 ? -5.971 6.159 18.259 1.00 98.38 86 LEU A CA 1
ATOM 648 C C . LEU A 1 86 ? -7.041 6.929 19.038 1.00 98.38 86 LEU A C 1
ATOM 650 O O . LEU A 1 86 ? -8.038 7.333 18.442 1.00 98.38 86 LEU A O 1
ATOM 654 N N . GLU A 1 87 ? -6.829 7.198 20.329 1.00 97.31 87 GLU A N 1
ATOM 655 C CA . GLU A 1 87 ? -7.742 8.014 21.148 1.00 97.31 87 GLU A CA 1
ATOM 656 C C . GLU A 1 87 ? -8.030 9.355 20.488 1.00 97.31 87 GLU A C 1
ATOM 658 O O . GLU A 1 87 ? -9.160 9.836 20.416 1.00 97.31 87 GLU A O 1
ATOM 663 N N . SER A 1 88 ? -6.995 9.953 19.920 1.00 97.00 88 SER A N 1
ATOM 664 C CA . SER A 1 88 ? -7.124 11.273 19.345 1.00 97.00 88 SER A CA 1
ATOM 665 C C . SER A 1 88 ? -7.772 11.314 17.957 1.00 97.00 88 SER A C 1
ATOM 667 O O . SER A 1 88 ? -8.010 12.400 17.422 1.00 97.00 88 SER A O 1
ATOM 669 N N . LEU A 1 89 ? -8.063 10.147 17.376 1.00 98.00 89 LEU A N 1
ATOM 670 C CA . LEU A 1 89 ? -8.781 10.013 16.113 1.00 98.00 89 LEU A CA 1
ATOM 671 C C . LEU A 1 89 ? -10.298 9.938 16.286 1.00 98.00 89 LEU A C 1
ATOM 673 O O . LEU A 1 89 ? -11.022 10.137 15.310 1.00 98.00 89 LEU A O 1
ATOM 677 N N . ILE A 1 90 ? -10.774 9.719 17.509 1.00 95.81 90 ILE A N 1
ATOM 678 C CA . ILE A 1 90 ? -12.174 9.435 17.828 1.00 95.81 90 ILE A CA 1
ATOM 679 C C . ILE A 1 90 ? -13.143 10.504 17.305 1.00 95.81 90 ILE A C 1
ATOM 681 O O . ILE A 1 90 ? -14.156 10.160 16.694 1.00 95.81 90 ILE A O 1
ATOM 685 N N . ASP A 1 91 ? -12.790 11.782 17.447 1.00 92.62 91 ASP A N 1
ATOM 686 C CA . ASP A 1 91 ? -13.604 12.916 16.984 1.00 92.62 91 ASP A CA 1
ATOM 687 C C . ASP A 1 91 ? -12.904 13.724 15.867 1.00 92.62 91 ASP A C 1
ATOM 689 O O . ASP A 1 91 ? -13.233 14.874 15.595 1.00 92.62 91 ASP A O 1
ATOM 693 N N . SER A 1 92 ? -11.930 13.116 15.177 1.00 94.56 92 SER A N 1
ATOM 694 C CA . SER A 1 92 ? -11.083 13.786 14.168 1.00 94.56 92 SER A CA 1
ATOM 695 C C . SER A 1 92 ? -11.694 13.888 12.759 1.00 94.56 92 SER A C 1
ATOM 697 O O . SER A 1 92 ? -11.073 14.428 11.833 1.00 94.56 92 SER A O 1
ATOM 699 N N . GLY A 1 93 ? -12.890 13.320 12.576 1.00 95.06 93 GLY A N 1
ATOM 700 C CA . GLY A 1 93 ? -13.583 13.249 11.288 1.00 95.06 93 GLY A CA 1
ATOM 701 C C . GLY A 1 93 ? -12.999 12.235 10.296 1.00 95.06 93 GLY A C 1
ATOM 702 O O . GLY A 1 93 ? -13.428 12.218 9.147 1.00 95.06 93 GLY A O 1
ATOM 703 N N . VAL A 1 94 ? -12.040 11.396 10.705 1.00 98.00 94 VAL A N 1
ATOM 704 C CA . VAL A 1 94 ? -11.497 10.340 9.836 1.00 98.00 94 VAL A CA 1
ATOM 705 C C . VAL A 1 94 ? -12.537 9.258 9.545 1.00 98.00 94 VAL A C 1
ATOM 707 O O . VAL A 1 94 ? -13.404 8.957 10.368 1.00 98.00 94 VAL A O 1
ATOM 710 N N . SER A 1 95 ? -12.433 8.687 8.351 1.00 98.38 95 SER A N 1
ATOM 711 C CA . SER A 1 95 ? -13.264 7.592 7.851 1.00 98.38 95 SER A CA 1
ATOM 712 C C . SER A 1 95 ? -12.622 6.233 8.108 1.00 98.38 95 SER A C 1
ATOM 714 O O . SER A 1 95 ? -13.295 5.278 8.493 1.00 98.38 95 SER A O 1
ATOM 716 N N . ILE A 1 96 ? -11.312 6.150 7.867 1.00 98.88 96 ILE A N 1
ATOM 717 C CA . ILE A 1 96 ? -10.543 4.905 7.874 1.00 98.88 96 ILE A CA 1
ATOM 718 C C . ILE A 1 96 ? -9.219 5.158 8.601 1.00 98.88 96 ILE A C 1
ATOM 720 O O . ILE A 1 96 ? -8.613 6.217 8.440 1.00 98.88 96 ILE A O 1
ATOM 724 N N . ILE A 1 97 ? -8.764 4.186 9.385 1.00 98.94 97 ILE A N 1
ATOM 725 C CA . ILE A 1 97 ? -7.475 4.188 10.074 1.00 98.94 97 ILE A CA 1
ATOM 726 C C . ILE A 1 97 ? -6.660 2.999 9.564 1.00 98.94 97 ILE A C 1
ATOM 728 O O . ILE A 1 97 ? -7.030 1.843 9.769 1.00 98.94 97 ILE A O 1
ATOM 732 N N . ASN A 1 98 ? -5.540 3.302 8.915 1.00 98.88 98 ASN A N 1
ATOM 733 C CA . ASN A 1 98 ? -4.550 2.339 8.458 1.00 98.88 98 ASN A CA 1
ATOM 734 C C . ASN A 1 98 ? -3.429 2.206 9.492 1.00 98.88 98 ASN A C 1
ATOM 736 O O . ASN A 1 98 ? -2.686 3.162 9.730 1.00 98.88 98 ASN A O 1
ATOM 740 N N . MET A 1 99 ? -3.266 1.004 10.040 1.00 98.62 99 MET A N 1
ATOM 741 C CA . MET A 1 99 ? -2.204 0.648 10.978 1.00 98.62 99 MET A CA 1
ATOM 742 C C . MET A 1 99 ? -1.280 -0.391 10.345 1.00 98.62 99 MET A C 1
ATOM 744 O O . MET A 1 99 ? -1.515 -1.598 10.415 1.00 98.62 99 MET A O 1
ATOM 748 N N . SER A 1 100 ? -0.195 0.075 9.741 1.00 94.88 100 SER A N 1
ATOM 749 C CA . SER A 1 100 ? 0.821 -0.794 9.142 1.00 94.88 100 SER A CA 1
ATOM 750 C C . SER A 1 100 ? 1.899 -1.184 10.168 1.00 94.88 100 SER A C 1
ATOM 752 O O . SER A 1 100 ? 3.095 -1.098 9.910 1.00 94.88 100 SER A O 1
ATOM 754 N N . LEU A 1 101 ? 1.458 -1.584 11.363 1.00 95.50 101 LEU A N 1
ATOM 755 C CA . LEU A 1 101 ? 2.280 -1.934 12.521 1.00 95.50 101 LEU A CA 1
ATOM 756 C C . LEU A 1 101 ? 1.584 -2.999 13.371 1.00 95.50 101 LEU A C 1
ATOM 758 O O . LEU A 1 101 ? 0.391 -3.261 13.206 1.00 95.50 101 LEU A O 1
ATOM 762 N N . SER A 1 102 ? 2.324 -3.606 14.298 1.00 95.62 102 SER A N 1
ATOM 763 C CA . SER A 1 102 ? 1.811 -4.720 15.090 1.00 95.62 102 SER A CA 1
ATOM 764 C C . SER A 1 102 ? 2.551 -4.923 16.412 1.00 95.62 102 SER A C 1
ATOM 766 O O . SER A 1 102 ? 3.751 -4.677 16.508 1.00 95.62 102 SER A O 1
ATOM 768 N N . PHE A 1 103 ? 1.852 -5.480 17.402 1.00 95.88 103 PHE A N 1
ATOM 769 C CA . PHE A 1 103 ? 2.410 -5.931 18.677 1.00 95.88 103 PHE A CA 1
ATOM 770 C C . PHE A 1 103 ? 2.156 -7.429 18.879 1.00 95.88 103 PHE A C 1
ATOM 772 O O . PHE A 1 103 ? 1.041 -7.910 18.679 1.00 95.88 103 PHE A O 1
ATOM 779 N N . ARG A 1 104 ? 3.164 -8.180 19.342 1.00 93.50 104 ARG A N 1
ATOM 780 C CA . ARG A 1 104 ? 3.013 -9.617 19.668 1.00 93.50 104 ARG A CA 1
ATOM 781 C C . ARG A 1 104 ? 2.271 -9.867 20.975 1.00 93.50 104 ARG A C 1
ATOM 783 O O . ARG A 1 104 ? 1.664 -10.918 21.165 1.00 93.50 104 ARG A O 1
ATOM 790 N N . LYS A 1 105 ? 2.381 -8.927 21.911 1.00 90.19 105 LYS A N 1
ATOM 791 C CA . LYS A 1 105 ? 1.838 -9.027 23.265 1.00 90.19 105 LYS A CA 1
ATOM 792 C C . LYS A 1 105 ? 1.218 -7.697 23.655 1.00 90.19 105 LYS A C 1
ATOM 794 O O . LYS A 1 105 ? 1.731 -6.648 23.277 1.00 90.19 105 LYS A O 1
ATOM 799 N N . LEU A 1 106 ? 0.147 -7.781 24.429 1.00 89.81 106 LEU A N 1
ATOM 800 C CA . LEU A 1 106 ? -0.482 -6.646 25.089 1.00 89.81 106 LEU A CA 1
ATOM 801 C C . LEU A 1 106 ? -0.213 -6.746 26.585 1.00 89.81 106 LEU A C 1
ATOM 803 O O . LEU A 1 106 ? -0.022 -7.847 27.108 1.00 89.81 106 LEU A O 1
ATOM 807 N N . VAL A 1 107 ? -0.176 -5.597 27.247 1.00 81.12 107 VAL A N 1
ATOM 808 C CA . VAL A 1 107 ? -0.026 -5.515 28.706 1.00 81.12 107 VAL A CA 1
ATOM 809 C C . VAL A 1 107 ? -1.384 -5.512 29.408 1.00 81.12 107 VAL A C 1
ATOM 811 O O . VAL A 1 107 ? -1.494 -6.037 30.511 1.00 81.12 107 VAL A O 1
ATOM 814 N N . ASP A 1 108 ? -2.422 -4.995 28.746 1.00 90.38 108 ASP A N 1
ATOM 815 C CA . ASP A 1 108 ? -3.802 -4.943 29.222 1.00 90.38 108 ASP A CA 1
ATOM 816 C C . ASP A 1 108 ? -4.804 -4.934 28.039 1.00 90.38 108 ASP A C 1
ATOM 818 O O . ASP A 1 108 ? -4.460 -5.286 26.908 1.00 90.38 108 ASP A O 1
ATOM 822 N N . GLY A 1 109 ? -6.068 -4.593 28.314 1.00 94.19 109 GLY A N 1
ATOM 823 C CA . GLY A 1 109 ? -7.145 -4.504 27.321 1.00 94.19 109 GLY A CA 1
ATOM 824 C C . GLY A 1 109 ? -7.437 -3.095 26.793 1.00 94.19 109 GLY A C 1
ATOM 825 O O . GLY A 1 109 ? -8.483 -2.913 26.171 1.00 94.19 109 GLY A O 1
ATOM 826 N N . GLU A 1 110 ? -6.595 -2.095 27.063 1.00 96.94 110 GLU A N 1
ATOM 827 C CA . GLU A 1 110 ? -6.878 -0.697 26.714 1.00 96.94 110 GLU A CA 1
ATOM 828 C C . GLU A 1 110 ? -6.926 -0.479 25.204 1.00 96.94 110 GLU A C 1
ATOM 830 O O . GLU A 1 110 ? -7.929 0.020 24.691 1.00 96.94 110 GLU A O 1
ATOM 835 N N . LEU A 1 111 ? -5.925 -0.975 24.471 1.00 97.81 111 LEU A N 1
ATOM 836 C CA . LEU A 1 111 ? -5.920 -0.912 23.009 1.00 97.81 111 LEU A CA 1
ATOM 837 C C . LEU A 1 111 ? -7.219 -1.460 22.387 1.00 97.81 111 LEU A C 1
ATOM 839 O O . LEU A 1 111 ? -7.768 -0.853 21.470 1.00 97.81 111 LEU A O 1
ATOM 843 N N . TYR A 1 112 ? -7.740 -2.581 22.902 1.00 98.25 112 TYR A N 1
ATOM 844 C CA . TYR A 1 112 ? -8.998 -3.159 22.416 1.00 98.25 112 TYR A CA 1
ATOM 845 C C . TYR A 1 112 ? -10.192 -2.230 22.670 1.00 98.25 112 TYR A C 1
ATOM 847 O O . TYR A 1 112 ? -11.004 -2.025 21.769 1.00 98.25 112 TYR A O 1
ATOM 855 N N . ARG A 1 113 ? -10.289 -1.632 23.867 1.00 98.38 113 ARG A N 1
ATOM 856 C CA . ARG A 1 113 ? -11.361 -0.680 24.214 1.00 98.38 113 ARG A CA 1
ATOM 857 C C . ARG A 1 113 ? -11.335 0.560 23.321 1.00 98.38 113 ARG A C 1
ATOM 859 O O . ARG A 1 113 ? -12.392 1.039 22.909 1.00 98.38 113 ARG A O 1
ATOM 866 N N . ILE A 1 114 ? -10.146 1.058 22.985 1.00 98.50 114 ILE A N 1
ATOM 867 C CA . ILE A 1 114 ? -9.990 2.192 22.067 1.00 98.50 114 ILE A CA 1
ATOM 868 C C . ILE A 1 114 ? -10.442 1.802 20.654 1.00 98.50 114 ILE A C 1
ATOM 870 O O . ILE A 1 114 ? -11.242 2.520 20.048 1.00 98.50 114 ILE A O 1
ATOM 874 N N . CYS A 1 115 ? -9.999 0.646 20.140 1.00 98.56 115 CYS A N 1
ATOM 875 C CA . CYS A 1 115 ? -10.463 0.121 18.851 1.00 98.56 115 CYS A CA 1
ATOM 876 C C . CYS A 1 115 ? -11.990 -0.061 18.826 1.00 98.56 115 CYS A C 1
ATOM 878 O O . CYS A 1 115 ? -12.641 0.316 17.852 1.00 98.56 115 CYS A O 1
ATOM 880 N N . GLN A 1 116 ? -12.580 -0.543 19.921 1.00 98.44 116 GLN A N 1
ATOM 881 C CA . GLN A 1 116 ? -14.026 -0.695 20.045 1.00 98.44 116 GLN A CA 1
ATOM 882 C C . GLN A 1 116 ? -14.747 0.657 19.947 1.00 98.44 116 GLN A C 1
ATOM 884 O O . GLN A 1 116 ? -15.651 0.802 19.130 1.00 98.44 116 GLN A O 1
ATOM 889 N N . ARG A 1 117 ? -14.302 1.677 20.691 1.00 98.44 117 ARG A N 1
ATOM 890 C CA . ARG A 1 117 ? -14.887 3.033 20.651 1.00 98.44 117 ARG A CA 1
ATOM 891 C C . ARG A 1 117 ? -14.794 3.709 19.281 1.00 98.44 117 ARG A C 1
ATOM 893 O O . ARG A 1 117 ? -15.644 4.540 18.951 1.00 98.44 117 ARG A O 1
ATOM 900 N N . LEU A 1 118 ? -13.741 3.416 18.516 1.00 98.62 118 LEU A N 1
ATOM 901 C CA . LEU A 1 118 ? -13.583 3.882 17.135 1.00 98.62 118 LEU A CA 1
ATOM 902 C C . LEU A 1 118 ? -14.557 3.151 16.198 1.00 98.62 118 LEU A C 1
ATOM 904 O O . LEU A 1 118 ? -15.252 3.796 15.411 1.00 98.62 118 LEU A O 1
ATOM 908 N N . SER A 1 119 ? -14.655 1.827 16.328 1.00 98.19 119 SER A N 1
ATOM 909 C CA . SER A 1 119 ? -15.561 0.992 15.532 1.00 98.19 119 SER A CA 1
ATOM 910 C C . SER A 1 119 ? -17.039 1.321 15.787 1.00 98.19 119 SER A C 1
ATOM 912 O O . SER A 1 119 ? -17.799 1.486 14.838 1.00 98.19 119 SER A O 1
ATOM 914 N N . GLU A 1 120 ? -17.438 1.568 17.040 1.00 97.38 120 GLU A N 1
ATOM 915 C CA . GLU A 1 120 ? -18.792 2.020 17.420 1.00 97.38 120 GLU A CA 1
ATOM 916 C C . GLU A 1 120 ? -19.168 3.384 16.812 1.00 97.38 120 GLU A C 1
ATOM 918 O O . GLU A 1 120 ? -20.345 3.709 16.662 1.00 97.38 120 GLU A O 1
ATOM 923 N N . ARG A 1 121 ? -18.172 4.188 16.418 1.00 97.81 121 ARG A N 1
ATOM 924 C CA . ARG A 1 121 ? -18.365 5.432 15.657 1.00 97.81 121 ARG A CA 1
ATOM 925 C C . ARG A 1 121 ? -18.375 5.213 14.142 1.00 97.81 121 ARG A C 1
ATOM 927 O O . ARG A 1 121 ? -18.391 6.202 13.406 1.00 97.81 121 ARG A O 1
ATOM 934 N N . ASN A 1 122 ? -18.379 3.966 13.673 1.00 98.12 122 ASN A N 1
ATOM 935 C CA . ASN A 1 122 ? -18.286 3.566 12.268 1.00 98.12 122 ASN A CA 1
ATOM 936 C C . ASN A 1 122 ? -16.998 4.059 11.582 1.00 98.12 122 ASN A C 1
ATOM 938 O O . ASN A 1 122 ? -17.004 4.398 10.396 1.00 98.12 122 ASN A O 1
ATOM 942 N N . ILE A 1 123 ? -15.895 4.144 12.337 1.00 98.69 123 ILE A N 1
ATOM 943 C CA . ILE A 1 123 ? -14.559 4.386 11.784 1.00 98.69 123 ILE A CA 1
ATOM 944 C C . ILE A 1 123 ? -13.951 3.028 11.443 1.00 98.69 123 ILE A C 1
ATOM 946 O O . ILE A 1 123 ? -13.809 2.164 12.306 1.00 98.69 123 ILE A O 1
ATOM 950 N N . THR A 1 124 ? -13.583 2.835 10.178 1.00 98.75 124 THR A N 1
ATOM 951 C CA . THR A 1 124 ? -12.995 1.574 9.716 1.00 98.75 124 THR A CA 1
ATOM 952 C C . THR A 1 124 ? -11.562 1.437 10.217 1.00 98.75 124 THR A C 1
ATOM 954 O O . THR A 1 124 ? -10.736 2.313 9.973 1.00 98.75 124 THR A O 1
ATOM 957 N N . LEU A 1 125 ? -11.246 0.322 10.875 1.00 98.88 125 LEU A N 1
ATOM 958 C CA . LEU A 1 125 ? -9.907 0.013 11.373 1.00 98.88 125 LEU A CA 1
ATOM 959 C C . LEU A 1 125 ? -9.294 -1.119 10.553 1.00 98.88 125 LEU A C 1
ATOM 961 O O . LEU A 1 125 ? -9.908 -2.174 10.406 1.00 98.88 125 LEU A O 1
ATOM 965 N N . ILE A 1 126 ? -8.080 -0.916 10.045 1.00 98.88 126 ILE A N 1
ATOM 966 C CA . ILE A 1 126 ? -7.373 -1.901 9.220 1.00 98.88 126 ILE A CA 1
ATOM 967 C C . ILE A 1 126 ? -5.948 -2.028 9.749 1.00 98.88 126 ILE A C 1
ATOM 969 O O . ILE A 1 126 ? -5.256 -1.018 9.895 1.00 98.88 126 ILE A O 1
ATOM 973 N N . ALA A 1 127 ? -5.504 -3.250 10.046 1.00 98.75 127 ALA A N 1
ATOM 974 C CA . ALA A 1 127 ? -4.178 -3.489 10.608 1.00 98.75 127 ALA A CA 1
ATOM 975 C C . ALA A 1 127 ? -3.444 -4.654 9.946 1.00 98.75 127 ALA A C 1
ATOM 977 O O . ALA A 1 127 ? -4.031 -5.690 9.632 1.00 98.75 127 ALA A O 1
ATOM 978 N N . SER A 1 128 ? -2.130 -4.499 9.776 1.00 98.06 128 SER A N 1
ATOM 979 C CA . SER A 1 128 ? -1.267 -5.581 9.301 1.00 98.06 128 SER A CA 1
ATOM 980 C C . SER A 1 128 ? -1.036 -6.642 10.375 1.00 98.06 128 SER A C 1
ATOM 982 O O . SER A 1 128 ? -0.680 -6.326 11.512 1.00 98.06 128 SER A O 1
ATOM 984 N N . LEU A 1 129 ? -1.131 -7.909 9.982 1.00 97.75 129 LEU A N 1
ATOM 985 C CA . LEU A 1 129 ? -0.515 -9.013 10.708 1.00 97.75 129 LEU A CA 1
ATOM 986 C C . LEU A 1 129 ? 1.012 -8.836 10.712 1.00 97.75 129 LEU A C 1
ATOM 988 O O . LEU A 1 129 ? 1.599 -8.433 9.707 1.00 97.75 129 LEU A O 1
ATOM 992 N N . GLU A 1 130 ? 1.681 -9.179 11.806 1.00 95.62 130 GLU A N 1
ATOM 993 C CA . GLU A 1 130 ? 3.141 -9.192 11.839 1.00 95.62 130 GLU A CA 1
ATOM 994 C C . GLU A 1 130 ? 3.696 -10.232 10.855 1.00 95.62 130 GLU A C 1
ATOM 996 O O . GLU A 1 130 ? 3.226 -11.371 10.792 1.00 95.62 130 GLU A O 1
ATOM 1001 N N . ASN A 1 131 ? 4.714 -9.859 10.077 1.00 91.94 131 ASN A N 1
ATOM 1002 C CA . ASN A 1 131 ? 5.319 -10.778 9.115 1.00 91.94 131 ASN A CA 1
ATOM 1003 C C . ASN A 1 131 ? 5.852 -12.036 9.829 1.00 91.94 131 ASN A C 1
ATOM 1005 O O . ASN A 1 131 ? 6.601 -11.944 10.801 1.00 91.94 131 ASN A O 1
ATOM 1009 N N . GLY A 1 132 ? 5.473 -13.215 9.331 1.00 88.19 132 GLY A N 1
ATOM 1010 C CA . GLY A 1 132 ? 5.900 -14.501 9.892 1.00 88.19 132 GLY A CA 1
ATOM 1011 C C . GLY A 1 132 ? 5.215 -14.910 11.201 1.00 88.19 132 GLY A C 1
ATOM 1012 O O . GLY A 1 132 ? 5.614 -15.914 11.782 1.00 88.19 132 GLY A O 1
ATOM 1013 N N . CYS A 1 133 ? 4.200 -14.174 11.665 1.00 91.50 133 CYS A N 1
ATOM 1014 C CA . CYS A 1 133 ? 3.409 -14.547 12.838 1.00 91.50 133 CYS A CA 1
ATOM 1015 C C . CYS A 1 133 ? 2.007 -15.017 12.433 1.00 91.50 133 CYS A C 1
ATOM 1017 O O . CYS A 1 133 ? 1.475 -14.592 11.413 1.00 91.50 133 CYS A O 1
ATOM 1019 N N . GLU A 1 134 ? 1.383 -15.848 13.267 1.00 90.31 134 GLU A N 1
ATOM 1020 C CA . GLU A 1 134 ? -0.030 -16.239 13.113 1.00 90.31 134 GLU A CA 1
ATOM 1021 C C . GLU A 1 134 ? -0.984 -15.225 13.758 1.00 90.31 134 GLU A C 1
ATOM 1023 O O . GLU A 1 134 ? -2.138 -15.088 13.359 1.00 90.31 134 GLU A O 1
ATOM 1028 N N . LYS A 1 135 ? -0.488 -14.494 14.762 1.00 94.62 135 LYS A N 1
ATOM 1029 C CA . LYS A 1 135 ? -1.260 -13.554 15.569 1.00 94.62 135 LYS A CA 1
ATOM 1030 C C . LYS A 1 135 ? -0.434 -12.325 15.912 1.00 94.62 135 LYS A C 1
ATOM 1032 O O . LYS A 1 135 ? 0.686 -12.439 16.404 1.00 94.62 135 LYS A O 1
ATOM 1037 N N . SER A 1 136 ? -1.039 -11.156 15.741 1.00 97.31 136 SER A N 1
ATOM 1038 C CA . SER A 1 136 ? -0.537 -9.894 16.271 1.00 97.31 136 SER A CA 1
ATOM 1039 C C . SER A 1 136 ? -1.671 -8.893 16.469 1.00 97.31 136 SER A C 1
ATOM 1041 O O . SER A 1 136 ? -2.711 -8.962 15.818 1.00 97.31 136 SER A O 1
ATOM 1043 N N . TYR A 1 137 ? -1.467 -7.940 17.365 1.00 98.06 137 TYR A N 1
ATOM 1044 C CA . TYR A 1 137 ? -2.450 -6.921 17.710 1.00 98.06 137 TYR A CA 1
ATOM 1045 C C . TYR A 1 137 ? -2.113 -5.592 17.022 1.00 98.06 137 TYR A C 1
ATOM 1047 O O . TYR A 1 137 ? -0.929 -5.272 16.912 1.00 98.06 137 TYR A O 1
ATOM 1055 N N . PRO A 1 138 ? -3.112 -4.815 16.569 1.00 97.94 138 PRO A N 1
ATOM 1056 C CA . PRO A 1 138 ? -4.552 -5.045 16.732 1.00 97.94 138 PRO A CA 1
ATOM 1057 C C . PRO A 1 138 ? -5.198 -5.915 15.633 1.00 97.94 138 PRO A C 1
ATOM 1059 O O . PRO A 1 138 ? -6.405 -6.107 15.658 1.00 97.94 138 PRO A O 1
ATOM 1062 N N . ALA A 1 139 ? -4.426 -6.475 14.694 1.00 98.19 139 ALA A N 1
ATOM 1063 C CA . ALA A 1 139 ? -4.948 -7.198 13.523 1.00 98.19 139 ALA A CA 1
ATOM 1064 C C . ALA A 1 139 ? -5.892 -8.374 13.831 1.00 98.19 139 ALA A C 1
ATOM 1066 O O . ALA A 1 139 ? -6.721 -8.709 12.999 1.00 98.19 139 ALA A O 1
ATOM 1067 N N . VAL A 1 140 ? -5.773 -8.996 15.004 1.00 97.69 140 VAL A N 1
ATOM 1068 C CA . VAL A 1 140 ? -6.639 -10.109 15.435 1.00 97.69 140 VAL A CA 1
ATOM 1069 C C . VAL A 1 140 ? -7.905 -9.699 16.185 1.00 97.69 140 VAL A C 1
ATOM 1071 O O . VAL A 1 140 ? -8.638 -10.577 16.642 1.00 97.69 140 VAL A O 1
ATOM 1074 N N . PHE A 1 141 ? -8.126 -8.405 16.413 1.00 98.00 141 PHE A N 1
ATOM 1075 C CA . PHE A 1 141 ? -9.345 -7.944 17.067 1.00 98.00 141 PHE A CA 1
ATOM 1076 C C . PHE A 1 141 ? -10.542 -8.080 16.126 1.00 98.00 141 PHE A C 1
ATOM 1078 O O . PHE A 1 141 ? -10.445 -7.821 14.932 1.00 98.00 141 PHE A O 1
ATOM 1085 N N . ASP A 1 142 ? -11.690 -8.458 16.677 1.00 96.69 142 ASP A N 1
ATOM 1086 C CA . ASP A 1 142 ? -12.945 -8.642 15.940 1.00 96.69 142 ASP A CA 1
ATOM 1087 C C . ASP A 1 142 ? -13.592 -7.324 15.483 1.00 96.69 142 ASP A C 1
ATOM 1089 O O . ASP A 1 142 ? -14.520 -7.345 14.684 1.00 96.69 142 ASP A O 1
ATOM 1093 N N . ASN A 1 143 ? -13.073 -6.186 15.946 1.00 97.19 143 ASN A N 1
ATOM 1094 C CA . ASN A 1 143 ? -13.440 -4.835 15.528 1.00 97.19 143 ASN A CA 1
ATOM 1095 C C . ASN A 1 143 ? -12.396 -4.185 14.596 1.00 97.19 143 ASN A C 1
ATOM 1097 O O . ASN A 1 143 ? -12.488 -2.989 14.306 1.00 97.19 143 ASN A O 1
ATOM 1101 N N . VAL A 1 144 ? -11.412 -4.960 14.120 1.00 98.50 144 VAL A N 1
ATOM 1102 C CA . VAL A 1 144 ? -10.361 -4.539 13.184 1.00 98.50 144 VAL A CA 1
ATOM 1103 C C . VAL A 1 144 ? -10.295 -5.518 12.015 1.00 98.50 144 VAL A C 1
ATOM 1105 O O . VAL A 1 144 ? -10.367 -6.731 12.187 1.00 98.50 144 VAL A O 1
ATOM 1108 N N . ILE A 1 145 ? -10.124 -4.998 10.800 1.00 98.75 145 ILE A N 1
ATOM 1109 C CA . ILE A 1 145 ? -9.829 -5.827 9.633 1.00 98.75 145 ILE A CA 1
ATOM 1110 C C . ILE A 1 145 ? -8.339 -6.174 9.658 1.00 98.75 145 ILE A C 1
ATOM 1112 O O . ILE A 1 145 ? -7.485 -5.332 9.366 1.00 98.75 145 ILE A O 1
ATOM 1116 N N . GLY A 1 146 ? -8.028 -7.420 10.004 1.00 98.62 146 GLY A N 1
ATOM 1117 C CA . GLY A 1 146 ? -6.690 -7.985 9.926 1.00 98.62 146 GLY A CA 1
ATOM 1118 C C . GLY A 1 146 ? -6.306 -8.324 8.491 1.00 98.62 146 GLY A C 1
ATOM 1119 O O . GLY A 1 146 ? -7.054 -8.997 7.774 1.00 98.62 146 GLY A O 1
ATOM 1120 N N . VAL A 1 147 ? -5.116 -7.888 8.079 1.00 98.56 147 VAL A N 1
ATOM 1121 C CA . VAL A 1 147 ? -4.619 -8.055 6.708 1.00 98.56 147 VAL A CA 1
ATOM 1122 C C . VAL A 1 147 ? -3.264 -8.748 6.691 1.00 98.56 147 VAL A C 1
ATOM 1124 O O . VAL A 1 147 ? -2.352 -8.406 7.446 1.00 98.56 147 VAL A O 1
ATOM 1127 N N . ARG A 1 148 ? -3.108 -9.693 5.765 1.00 97.38 148 ARG A N 1
ATOM 1128 C CA . ARG A 1 148 ? -1.814 -10.249 5.355 1.00 97.38 148 ARG A CA 1
ATOM 1129 C C . ARG A 1 148 ? -1.673 -10.215 3.838 1.00 97.38 148 ARG A C 1
ATOM 1131 O O . ARG A 1 148 ? -2.666 -10.141 3.118 1.00 97.38 148 ARG A O 1
ATOM 1138 N N . HIS A 1 149 ? -0.442 -10.267 3.354 1.00 95.81 149 HIS A N 1
ATOM 1139 C CA . HIS A 1 149 ? -0.166 -10.342 1.925 1.00 95.81 149 HIS A CA 1
ATOM 1140 C C . HIS A 1 149 ? -0.187 -11.788 1.409 1.00 95.81 149 HIS A C 1
ATOM 1142 O O . HIS A 1 149 ? 0.039 -12.737 2.165 1.00 95.81 149 HIS A O 1
ATOM 1148 N N . GLY A 1 150 ? -0.414 -11.928 0.106 1.00 94.12 150 GLY A N 1
ATOM 1149 C CA . GLY A 1 150 ? -0.216 -13.149 -0.671 1.00 94.12 150 GLY A CA 1
ATOM 1150 C C . GLY A 1 150 ? 0.050 -12.811 -2.141 1.00 94.12 150 GLY A C 1
ATOM 1151 O O . GLY A 1 150 ? -0.122 -11.663 -2.557 1.00 94.12 150 GLY A O 1
ATOM 1152 N N . VAL A 1 151 ? 0.479 -13.800 -2.927 1.00 92.88 151 VAL A N 1
ATOM 1153 C CA . VAL A 1 151 ? 0.501 -13.703 -4.397 1.00 92.88 151 VAL A CA 1
ATOM 1154 C C . VAL A 1 151 ? -0.682 -14.510 -4.908 1.00 92.88 151 VAL A C 1
ATOM 1156 O O . VAL A 1 151 ? -0.601 -15.735 -5.010 1.00 92.88 151 VAL A O 1
ATOM 1159 N N . LEU A 1 152 ? -1.788 -13.813 -5.154 1.00 94.06 152 LEU A N 1
ATOM 1160 C CA . LEU A 1 152 ? -3.073 -14.425 -5.482 1.00 94.06 152 LEU A CA 1
ATOM 1161 C C . LEU A 1 152 ? -3.196 -14.651 -6.987 1.00 94.06 152 LEU A C 1
ATOM 1163 O O . LEU A 1 152 ? -2.370 -14.190 -7.768 1.00 94.06 152 LEU A O 1
ATOM 1167 N N . GLU A 1 153 ? -4.255 -15.327 -7.404 1.00 90.88 153 GLU A N 1
ATOM 1168 C CA . GLU A 1 153 ? -4.503 -15.772 -8.779 1.00 90.88 153 GLU A CA 1
ATOM 1169 C C . GLU A 1 153 ? -4.595 -14.632 -9.786 1.00 90.88 153 GLU A C 1
ATOM 1171 O O . GLU A 1 153 ? -4.300 -14.814 -10.964 1.00 90.88 153 GLU A O 1
ATOM 1176 N N . ARG A 1 154 ? -5.031 -13.456 -9.335 1.00 88.38 154 ARG A N 1
ATOM 1177 C CA . ARG A 1 154 ? -5.262 -12.285 -10.177 1.00 88.38 154 ARG A CA 1
ATOM 1178 C C . ARG A 1 154 ? -4.713 -11.038 -9.511 1.00 88.38 154 ARG A C 1
ATOM 1180 O O . ARG A 1 154 ? -4.721 -10.913 -8.286 1.00 88.38 154 ARG A O 1
ATOM 1187 N N . GLU A 1 155 ? -4.235 -10.119 -10.342 1.00 87.31 155 GLU A N 1
ATOM 1188 C CA . GLU A 1 155 ? -3.724 -8.842 -9.862 1.00 87.31 155 GLU A CA 1
ATOM 1189 C C . GLU A 1 155 ? -4.834 -8.039 -9.187 1.00 87.31 155 GLU A C 1
ATOM 1191 O O . GLU A 1 155 ? -5.950 -7.968 -9.696 1.00 87.31 155 GLU A O 1
ATOM 1196 N N . ASN A 1 156 ? -4.497 -7.369 -8.085 1.00 86.44 156 ASN A N 1
ATOM 1197 C CA . ASN A 1 156 ? -5.392 -6.432 -7.387 1.00 86.44 156 ASN A CA 1
ATOM 1198 C C . ASN A 1 156 ? -6.661 -7.061 -6.788 1.00 86.44 156 ASN A C 1
ATOM 1200 O O . ASN A 1 156 ? -7.553 -6.328 -6.365 1.00 86.44 156 ASN A O 1
ATOM 1204 N N . GLU A 1 157 ? -6.714 -8.388 -6.687 1.00 93.75 157 GLU A N 1
ATOM 1205 C CA . GLU A 1 157 ? -7.765 -9.108 -5.972 1.00 93.75 157 GLU A CA 1
ATOM 1206 C C . GLU A 1 157 ? -7.411 -9.323 -4.494 1.00 93.75 157 GLU A C 1
ATOM 1208 O O . GLU A 1 157 ? -6.285 -9.095 -4.038 1.00 93.75 157 GLU A O 1
ATOM 1213 N N . PHE A 1 158 ? -8.395 -9.789 -3.732 1.00 97.69 158 PHE A N 1
ATOM 1214 C CA . PHE A 1 158 ? -8.212 -10.191 -2.344 1.00 97.69 158 PHE A CA 1
ATOM 1215 C C . PHE A 1 158 ? -9.134 -11.352 -1.976 1.00 97.69 158 PHE A C 1
ATOM 1217 O O . PHE A 1 158 ? -10.195 -11.556 -2.570 1.00 97.69 158 PHE A O 1
ATOM 1224 N N . TRP A 1 159 ? -8.729 -12.117 -0.971 1.00 98.00 159 TRP A N 1
ATOM 1225 C CA . TRP A 1 159 ? -9.583 -13.093 -0.307 1.00 98.00 159 TRP A CA 1
ATOM 1226 C C . TRP A 1 159 ? -10.103 -12.503 0.995 1.00 98.00 159 TRP A C 1
ATOM 1228 O O . TRP A 1 159 ? -9.360 -11.819 1.702 1.00 98.00 159 TRP A O 1
ATOM 1238 N N . PHE A 1 160 ? -11.361 -12.780 1.334 1.00 98.56 160 PHE A N 1
ATOM 1239 C CA . PHE A 1 160 ? -11.962 -12.257 2.553 1.00 98.56 160 PHE A CA 1
ATOM 1240 C C . PHE A 1 160 ? -12.917 -13.238 3.227 1.00 98.56 160 PHE A C 1
ATOM 1242 O O . PHE A 1 160 ? -13.827 -13.792 2.611 1.00 98.56 160 PHE A O 1
ATOM 1249 N N . SER A 1 161 ? -12.761 -13.411 4.538 1.00 97.69 161 SER A N 1
ATOM 1250 C CA . SER A 1 161 ? -13.676 -14.212 5.341 1.00 97.69 161 SER A CA 1
ATOM 1251 C C . SER A 1 161 ? -13.887 -13.596 6.715 1.00 97.69 161 SER A C 1
ATOM 1253 O O . SER A 1 161 ? -12.987 -13.601 7.553 1.00 97.69 161 SER A O 1
ATOM 1255 N N . LYS A 1 162 ? -15.114 -13.133 6.978 1.00 95.69 162 LYS A N 1
ATOM 1256 C CA . LYS A 1 162 ? -15.502 -12.530 8.265 1.00 95.69 162 LYS A CA 1
ATOM 1257 C C . LYS A 1 162 ? -15.421 -13.478 9.468 1.00 95.69 162 LYS A C 1
ATOM 1259 O O . LYS A 1 162 ? -15.493 -13.033 10.603 1.00 95.69 162 LYS A O 1
ATOM 1264 N N . HIS A 1 163 ? -15.272 -14.782 9.230 1.00 93.94 163 HIS A N 1
ATOM 1265 C CA . HIS A 1 163 ? -15.160 -15.805 10.277 1.00 93.94 163 HIS A CA 1
ATOM 1266 C C . HIS A 1 163 ? -13.710 -16.146 10.649 1.00 93.94 163 HIS A C 1
ATOM 1268 O O . HIS A 1 163 ? -13.482 -16.997 11.507 1.00 93.94 163 HIS A O 1
ATOM 1274 N N . ARG A 1 164 ? -12.723 -15.530 9.987 1.00 95.06 164 ARG A N 1
ATOM 1275 C CA . ARG A 1 164 ? -11.299 -15.744 10.264 1.00 95.06 164 ARG A CA 1
ATOM 1276 C C . ARG A 1 164 ? -10.766 -14.670 11.204 1.00 95.06 164 ARG A C 1
ATOM 1278 O O . ARG A 1 164 ? -11.213 -13.534 11.165 1.00 95.06 164 ARG A O 1
ATOM 1285 N N . GLN A 1 165 ? -9.767 -15.029 12.008 1.00 93.69 165 GLN A N 1
ATOM 1286 C CA . GLN A 1 165 ? -9.104 -14.079 12.907 1.00 93.69 165 GLN A CA 1
ATOM 1287 C C . GLN A 1 165 ? -8.301 -13.014 12.145 1.00 93.69 165 GLN A C 1
ATOM 1289 O O . GLN A 1 165 ? -8.271 -11.865 12.559 1.00 93.69 165 GLN A O 1
ATOM 1294 N N . ILE A 1 166 ? -7.663 -13.405 11.039 1.00 97.31 166 ILE A N 1
ATOM 1295 C CA . ILE A 1 166 ? -7.119 -12.492 10.032 1.00 97.31 166 ILE A CA 1
ATOM 1296 C C . ILE A 1 166 ? -8.014 -12.637 8.807 1.00 97.31 166 ILE A C 1
ATOM 1298 O O . ILE A 1 166 ? -8.002 -13.670 8.132 1.00 97.31 166 ILE A O 1
ATOM 1302 N N . GLN A 1 167 ? -8.857 -11.635 8.588 1.00 98.06 167 GLN A N 1
ATOM 1303 C CA . GLN A 1 167 ? -9.999 -11.716 7.686 1.00 98.06 167 GLN A CA 1
ATOM 1304 C C . GLN A 1 167 ? -9.581 -11.602 6.221 1.00 98.06 167 GLN A C 1
ATOM 1306 O O . GLN A 1 167 ? -10.236 -12.203 5.373 1.00 98.06 167 GLN A O 1
ATOM 1311 N N . CYS A 1 168 ? -8.520 -10.843 5.922 1.00 98.50 168 CYS A N 1
ATOM 1312 C CA . CYS A 1 168 ? -8.140 -10.489 4.558 1.00 98.50 168 CYS A CA 1
ATOM 1313 C C . CYS A 1 168 ? -6.754 -11.018 4.158 1.00 98.50 168 CYS A C 1
ATOM 1315 O O . CYS A 1 168 ? -5.764 -10.828 4.873 1.00 98.50 168 CYS A O 1
ATOM 1317 N N . VAL A 1 169 ? -6.679 -11.611 2.964 1.00 98.06 169 VAL A N 1
ATOM 1318 C CA . VAL A 1 169 ? -5.428 -11.847 2.232 1.00 98.06 169 VAL A CA 1
ATOM 1319 C C . VAL A 1 169 ? -5.444 -10.957 0.995 1.00 98.06 169 VAL A C 1
ATOM 1321 O O . VAL A 1 169 ? -6.282 -11.142 0.118 1.00 98.06 169 VAL A O 1
ATOM 1324 N N . MET A 1 170 ? -4.536 -9.988 0.920 1.00 97.56 170 MET A N 1
ATOM 1325 C CA . MET A 1 170 ? -4.470 -9.027 -0.184 1.00 97.56 170 MET A CA 1
ATOM 1326 C C . MET A 1 170 ? -3.387 -9.424 -1.191 1.00 97.56 170 MET A C 1
ATOM 1328 O O . MET A 1 170 ? -2.248 -9.694 -0.792 1.00 97.56 170 MET A O 1
ATOM 1332 N N . ASP A 1 171 ? -3.707 -9.385 -2.490 1.00 95.62 171 ASP A N 1
ATOM 1333 C CA . ASP A 1 171 ? -2.709 -9.550 -3.548 1.00 95.62 171 ASP A CA 1
ATOM 1334 C C . ASP A 1 171 ? -1.654 -8.441 -3.485 1.00 95.62 171 ASP A C 1
ATOM 1336 O O . ASP A 1 171 ? -1.943 -7.250 -3.673 1.00 95.62 171 ASP A O 1
ATOM 1340 N N . CYS A 1 172 ? -0.408 -8.847 -3.259 1.00 93.00 172 CYS A N 1
ATOM 1341 C CA . CYS A 1 172 ? 0.727 -7.946 -3.198 1.00 93.00 172 CYS A CA 1
ATOM 1342 C C . CYS A 1 172 ? 1.939 -8.561 -3.898 1.00 93.00 172 CYS A C 1
ATOM 1344 O O . CYS A 1 172 ? 2.708 -9.334 -3.326 1.00 93.00 172 CYS A O 1
ATOM 1346 N N . VAL A 1 173 ? 2.156 -8.138 -5.138 1.00 92.81 173 VAL A N 1
ATOM 1347 C CA . VAL A 1 173 ? 3.445 -8.259 -5.825 1.00 92.81 173 VAL A CA 1
ATOM 1348 C C . VAL A 1 173 ? 4.266 -7.013 -5.513 1.00 92.81 173 VAL A C 1
ATOM 1350 O O . VAL A 1 173 ? 3.699 -5.927 -5.466 1.00 92.81 173 VAL A O 1
ATOM 1353 N N . ALA A 1 174 ? 5.582 -7.172 -5.313 1.00 94.69 174 ALA A N 1
ATOM 1354 C CA . ALA A 1 174 ? 6.535 -6.088 -5.039 1.00 94.69 174 ALA A CA 1
ATOM 1355 C C . ALA A 1 174 ? 6.230 -4.826 -5.877 1.00 94.69 174 ALA A C 1
ATOM 1357 O O . ALA A 1 174 ? 6.462 -4.857 -7.091 1.00 94.69 174 ALA A O 1
ATOM 1358 N N . PRO A 1 175 ? 5.683 -3.755 -5.274 1.00 96.69 175 PRO A N 1
ATOM 1359 C CA . PRO A 1 175 ? 5.329 -2.537 -5.987 1.00 96.69 175 PRO A CA 1
ATOM 1360 C C . PRO A 1 175 ? 6.466 -1.516 -5.934 1.00 96.69 175 PRO A C 1
ATOM 1362 O O . PRO A 1 175 ? 7.315 -1.548 -5.036 1.00 96.69 175 PRO A O 1
ATOM 1365 N N . ILE A 1 176 ? 6.470 -0.581 -6.882 1.00 98.19 176 ILE A N 1
ATOM 1366 C CA . ILE A 1 176 ? 7.229 0.657 -6.724 1.00 98.19 176 ILE A CA 1
ATOM 1367 C C . ILE A 1 176 ? 6.394 1.629 -5.889 1.00 98.19 176 ILE A C 1
ATOM 1369 O O . ILE A 1 176 ? 5.222 1.873 -6.168 1.00 98.19 176 ILE A O 1
ATOM 1373 N N . VAL A 1 177 ? 7.015 2.191 -4.858 1.00 98.06 177 VAL A N 1
ATOM 1374 C CA . VAL A 1 177 ? 6.390 3.111 -3.902 1.00 98.06 177 VAL A CA 1
ATOM 1375 C C . VAL A 1 177 ? 7.184 4.405 -3.798 1.00 98.06 177 VAL A C 1
ATOM 1377 O O . VAL A 1 177 ? 8.361 4.457 -4.169 1.00 98.06 177 VAL A O 1
ATOM 1380 N N . ALA A 1 178 ? 6.546 5.456 -3.287 1.00 98.06 178 ALA A N 1
ATOM 1381 C CA . ALA A 1 178 ? 7.249 6.668 -2.883 1.00 98.06 178 ALA A CA 1
ATOM 1382 C C . ALA A 1 178 ? 8.129 6.392 -1.657 1.00 98.06 178 ALA A C 1
ATOM 1384 O O . ALA A 1 178 ? 7.728 5.666 -0.750 1.00 98.06 178 ALA A O 1
ATOM 1385 N N . ILE A 1 179 ? 9.304 7.013 -1.614 1.00 96.69 179 ILE A N 1
ATOM 1386 C CA . ILE A 1 179 ? 10.221 6.996 -0.472 1.00 96.69 179 ILE A CA 1
ATOM 1387 C C . ILE A 1 179 ? 10.770 8.416 -0.234 1.00 96.69 179 ILE A C 1
ATOM 1389 O O . ILE A 1 179 ? 10.754 9.238 -1.159 1.00 96.69 179 ILE A O 1
ATOM 1393 N N . PRO A 1 180 ? 11.286 8.725 0.970 1.00 95.81 180 PRO A N 1
ATOM 1394 C CA . PRO A 1 180 ? 11.758 10.064 1.306 1.00 95.81 180 PRO A CA 1
ATOM 1395 C C . PRO A 1 180 ? 12.807 10.622 0.339 1.00 95.81 180 PRO A C 1
ATOM 1397 O O . PRO A 1 180 ? 13.548 9.881 -0.320 1.00 95.81 180 PRO A O 1
ATOM 1400 N N . LYS A 1 181 ? 12.942 11.954 0.337 1.00 95.88 181 LYS A N 1
ATOM 1401 C CA . LYS A 1 181 ? 13.782 12.734 -0.585 1.00 95.88 181 LYS A CA 1
ATOM 1402 C C . LYS A 1 181 ? 13.220 12.751 -2.005 1.00 95.88 181 LYS A C 1
ATOM 1404 O O . LYS A 1 181 ? 13.989 12.828 -2.966 1.00 95.88 181 LYS A O 1
ATOM 1409 N N . ASN A 1 182 ? 11.893 12.705 -2.136 1.00 96.25 182 ASN A N 1
ATOM 1410 C CA . ASN A 1 182 ? 11.181 12.770 -3.410 1.00 96.25 182 ASN A CA 1
ATOM 1411 C C . ASN A 1 182 ? 11.582 11.657 -4.404 1.00 96.25 182 ASN A C 1
ATOM 1413 O O . ASN A 1 182 ? 11.669 11.883 -5.620 1.00 96.25 182 ASN A O 1
ATOM 1417 N N . LYS A 1 183 ? 11.895 10.469 -3.875 1.00 96.94 183 LYS A N 1
ATOM 1418 C CA . LYS A 1 183 ? 12.398 9.317 -4.628 1.00 96.94 183 LYS A CA 1
ATOM 1419 C C . LYS A 1 183 ? 11.353 8.210 -4.681 1.00 96.94 183 LYS A C 1
ATOM 1421 O O . LYS A 1 183 ? 10.383 8.192 -3.943 1.00 96.94 183 LYS A O 1
ATOM 1426 N N . TYR A 1 184 ? 11.588 7.245 -5.554 1.00 98.06 184 TYR A N 1
ATOM 1427 C CA . TYR A 1 184 ? 10.821 6.007 -5.575 1.00 98.06 184 TYR A CA 1
ATOM 1428 C C . TYR A 1 184 ? 11.743 4.828 -5.292 1.00 98.06 184 TYR A C 1
ATOM 1430 O O . TYR A 1 184 ? 12.965 4.957 -5.400 1.00 98.06 184 TYR A O 1
ATOM 1438 N N . GLY A 1 185 ? 11.159 3.687 -4.945 1.00 97.50 185 GLY A N 1
ATOM 1439 C CA . GLY A 1 185 ? 11.877 2.431 -4.779 1.00 97.50 185 GLY A CA 1
ATOM 1440 C C . GLY A 1 185 ? 10.949 1.243 -4.977 1.00 97.50 185 GLY A C 1
ATOM 1441 O O . GLY A 1 185 ? 9.775 1.311 -4.622 1.00 97.50 185 GLY A O 1
ATOM 1442 N N . LEU A 1 186 ? 11.473 0.159 -5.548 1.00 97.50 186 LEU A N 1
ATOM 1443 C CA . LEU A 1 186 ? 10.783 -1.125 -5.545 1.00 97.50 186 LEU A CA 1
ATOM 1444 C C . LEU A 1 186 ? 10.980 -1.774 -4.174 1.00 97.50 186 LEU A C 1
ATOM 1446 O O . LEU A 1 186 ? 12.118 -2.005 -3.762 1.00 97.50 186 LEU A O 1
ATOM 1450 N N . ILE A 1 187 ? 9.887 -2.086 -3.486 1.00 95.19 187 ILE A N 1
ATOM 1451 C CA . ILE A 1 187 ? 9.934 -2.744 -2.179 1.00 95.19 187 ILE A CA 1
ATOM 1452 C C . ILE A 1 187 ? 9.378 -4.161 -2.260 1.00 95.19 187 ILE A C 1
ATOM 1454 O O . ILE A 1 187 ? 8.539 -4.482 -3.103 1.00 95.19 187 ILE A O 1
ATOM 1458 N N . LEU A 1 188 ? 9.861 -5.031 -1.375 1.00 91.25 188 LEU A N 1
ATOM 1459 C CA . LEU A 1 188 ? 9.324 -6.381 -1.245 1.00 91.25 188 LEU A CA 1
ATOM 1460 C C . LEU A 1 188 ? 7.878 -6.337 -0.719 1.00 91.25 188 LEU A C 1
ATOM 1462 O O . LEU A 1 188 ? 7.508 -5.394 -0.015 1.00 91.25 188 LEU A O 1
ATOM 1466 N N . PRO A 1 189 ? 7.050 -7.342 -1.052 1.00 86.31 189 PRO A N 1
ATOM 1467 C CA . PRO A 1 189 ? 5.700 -7.414 -0.525 1.00 86.31 189 PRO A CA 1
ATOM 1468 C C . PRO A 1 189 ? 5.750 -7.735 0.971 1.00 86.31 189 PRO A C 1
ATOM 1470 O O . PRO A 1 189 ? 6.328 -8.735 1.392 1.00 86.31 189 PRO A O 1
ATOM 1473 N N . PHE A 1 190 ? 5.138 -6.865 1.765 1.00 92.25 190 PHE A N 1
ATOM 1474 C CA . PHE A 1 190 ? 4.983 -7.023 3.206 1.00 92.25 190 PHE A CA 1
ATOM 1475 C C . PHE A 1 190 ? 3.522 -6.819 3.589 1.00 92.25 190 PHE A C 1
ATOM 1477 O O . PHE A 1 190 ? 2.760 -6.180 2.857 1.00 92.25 190 PHE A O 1
ATOM 1484 N N . ASN A 1 191 ? 3.135 -7.318 4.766 1.00 96.88 191 ASN A N 1
ATOM 1485 C CA . ASN A 1 191 ? 1.770 -7.152 5.264 1.00 96.88 191 ASN A CA 1
ATOM 1486 C C . ASN A 1 191 ? 1.366 -5.672 5.382 1.00 96.88 191 ASN A C 1
ATOM 1488 O O . ASN A 1 191 ? 0.214 -5.353 5.125 1.00 96.88 191 ASN A O 1
ATOM 1492 N N . SER A 1 192 ? 2.302 -4.761 5.669 1.00 97.12 192 SER A N 1
ATOM 1493 C CA . SER A 1 192 ? 2.050 -3.313 5.696 1.00 97.12 192 SER A CA 1
ATOM 1494 C C . SER A 1 192 ? 1.580 -2.742 4.355 1.00 97.12 192 SER A C 1
ATOM 1496 O O . SER A 1 192 ? 0.660 -1.927 4.306 1.00 97.12 192 SER A O 1
ATOM 1498 N N . ILE A 1 193 ? 2.172 -3.202 3.254 1.00 97.62 193 ILE A N 1
ATOM 1499 C CA . ILE A 1 193 ? 1.824 -2.773 1.894 1.00 97.62 193 ILE A CA 1
ATOM 1500 C C . ILE A 1 193 ? 0.481 -3.356 1.466 1.00 97.62 193 ILE A C 1
ATOM 1502 O O . ILE A 1 193 ? -0.333 -2.656 0.868 1.00 97.62 193 ILE A O 1
ATOM 1506 N N . ALA A 1 194 ? 0.216 -4.609 1.834 1.00 97.75 194 ALA A N 1
ATOM 1507 C CA . ALA A 1 194 ? -1.092 -5.234 1.674 1.00 97.75 194 ALA A CA 1
ATOM 1508 C C . ALA A 1 194 ? -2.196 -4.476 2.436 1.00 97.75 194 ALA A C 1
ATOM 1510 O O . ALA A 1 194 ? -3.244 -4.189 1.858 1.00 97.75 194 ALA A O 1
ATOM 1511 N N . THR A 1 195 ? -1.950 -4.088 3.693 1.00 98.69 195 THR A N 1
ATOM 1512 C CA . THR A 1 195 ? -2.866 -3.254 4.492 1.00 98.69 195 THR A CA 1
ATOM 1513 C C . THR A 1 195 ? -3.143 -1.925 3.800 1.00 98.69 195 THR A C 1
ATOM 1515 O O . THR A 1 195 ? -4.302 -1.574 3.598 1.00 98.69 195 THR A O 1
ATOM 1518 N N . ALA A 1 196 ? -2.097 -1.221 3.357 1.00 98.56 196 ALA A N 1
ATOM 1519 C CA . ALA A 1 196 ? -2.232 0.044 2.641 1.00 98.56 196 ALA A CA 1
ATOM 1520 C C . ALA A 1 196 ? -3.038 -0.101 1.338 1.00 98.56 196 ALA A C 1
ATOM 1522 O O . ALA A 1 196 ? -3.880 0.740 1.022 1.00 98.56 196 ALA A O 1
ATOM 1523 N N . LYS A 1 197 ? -2.833 -1.196 0.600 1.00 98.19 197 LYS A N 1
ATOM 1524 C CA . LYS A 1 197 ? -3.582 -1.486 -0.626 1.00 98.19 197 LYS A CA 1
ATOM 1525 C C . LYS A 1 197 ? -5.064 -1.730 -0.342 1.00 98.19 197 LYS A C 1
ATOM 1527 O O . LYS A 1 197 ? -5.909 -1.116 -0.992 1.00 98.19 197 LYS A O 1
ATOM 1532 N N . LEU A 1 198 ? -5.393 -2.535 0.672 1.00 98.69 198 LEU A N 1
ATOM 1533 C CA . LEU A 1 198 ? -6.784 -2.747 1.085 1.00 98.69 198 LEU A CA 1
ATOM 1534 C C . LEU A 1 198 ? -7.439 -1.444 1.570 1.00 98.69 198 LEU A C 1
ATOM 1536 O O . LEU A 1 198 ? -8.565 -1.141 1.176 1.00 98.69 198 LEU A O 1
ATOM 1540 N N . THR A 1 199 ? -6.722 -0.639 2.360 1.00 98.81 199 THR A N 1
ATOM 1541 C CA . THR A 1 199 ? -7.159 0.704 2.772 1.00 98.81 199 THR A CA 1
ATOM 1542 C C . THR A 1 199 ? -7.513 1.560 1.561 1.00 98.81 199 THR A C 1
ATOM 1544 O O . THR A 1 199 ? -8.566 2.199 1.539 1.00 98.81 199 THR A O 1
ATOM 1547 N N . GLY A 1 200 ? -6.667 1.559 0.531 1.00 98.25 200 GLY A N 1
ATOM 1548 C CA . GLY A 1 200 ? -6.915 2.267 -0.720 1.00 98.25 200 GLY A CA 1
ATOM 1549 C C . GLY A 1 200 ? -8.162 1.774 -1.465 1.00 98.25 200 GLY A C 1
ATOM 1550 O O . GLY A 1 200 ? -8.974 2.589 -1.906 1.00 98.25 200 GLY A O 1
ATOM 1551 N N . ILE A 1 201 ? -8.369 0.456 -1.543 1.00 98.19 201 ILE A N 1
ATOM 1552 C CA . ILE A 1 201 ? -9.561 -0.160 -2.155 1.00 98.19 201 ILE A CA 1
ATOM 1553 C C . ILE A 1 201 ? -10.842 0.259 -1.420 1.00 98.19 201 ILE A C 1
ATOM 1555 O O . ILE A 1 201 ? -11.811 0.680 -2.056 1.00 98.19 201 ILE A O 1
ATOM 1559 N N . ILE A 1 202 ? -10.846 0.201 -0.085 1.00 98.50 202 ILE A N 1
ATOM 1560 C CA . ILE A 1 202 ? -11.998 0.611 0.734 1.00 98.50 202 ILE A CA 1
ATOM 1561 C C . ILE A 1 202 ? -12.228 2.124 0.613 1.00 98.50 202 ILE A C 1
ATOM 1563 O O . ILE A 1 202 ? -13.367 2.563 0.464 1.00 98.50 202 ILE A O 1
ATOM 1567 N N . SER A 1 203 ? -11.160 2.925 0.571 1.00 98.50 203 SER A N 1
ATOM 1568 C CA . SER A 1 203 ? -11.254 4.376 0.347 1.00 98.50 203 SER A CA 1
ATOM 1569 C C . SER A 1 203 ? -11.903 4.699 -0.999 1.00 98.50 203 SER A C 1
ATOM 1571 O O . SER A 1 203 ? -12.775 5.565 -1.078 1.00 98.50 203 SER A O 1
ATOM 1573 N N . ARG A 1 204 ? -11.537 3.963 -2.058 1.00 97.62 204 ARG A N 1
ATOM 1574 C CA . ARG A 1 204 ? -12.153 4.091 -3.385 1.00 97.62 204 ARG A CA 1
ATOM 1575 C C . ARG A 1 204 ? -13.632 3.712 -3.361 1.00 97.62 204 ARG A C 1
ATOM 1577 O O . ARG A 1 204 ? -14.430 4.379 -4.022 1.00 97.62 204 ARG A O 1
ATOM 1584 N N . MET A 1 205 ? -14.008 2.680 -2.604 1.00 97.44 205 MET A N 1
ATOM 1585 C CA . MET A 1 205 ? -15.412 2.317 -2.403 1.00 97.44 205 MET A CA 1
ATOM 1586 C C . MET A 1 205 ? -16.186 3.449 -1.720 1.00 97.44 205 MET A C 1
ATOM 1588 O O . MET A 1 205 ? -17.203 3.881 -2.259 1.00 97.44 205 MET A O 1
ATOM 1592 N N . PHE A 1 206 ? -15.668 3.998 -0.617 1.00 98.19 206 PHE A N 1
ATOM 1593 C CA . PHE A 1 206 ? -16.302 5.108 0.106 1.00 98.19 206 PHE A CA 1
ATOM 1594 C C . PHE A 1 206 ? -16.483 6.328 -0.800 1.00 98.19 206 PHE A C 1
ATOM 1596 O O . PHE A 1 206 ? -17.562 6.917 -0.859 1.00 98.19 206 PHE A O 1
ATOM 1603 N N . TYR A 1 207 ? -15.438 6.667 -1.561 1.00 97.31 207 TYR A N 1
ATOM 1604 C CA . TYR A 1 207 ? -15.467 7.772 -2.511 1.00 97.31 207 TYR A CA 1
ATOM 1605 C C . TYR A 1 207 ? -16.521 7.551 -3.602 1.00 97.31 207 TYR A C 1
ATOM 1607 O O . TYR A 1 207 ? -17.314 8.444 -3.882 1.00 97.31 207 TYR A O 1
ATOM 1615 N N . SER A 1 208 ? -16.573 6.356 -4.194 1.00 96.56 208 SER A N 1
ATOM 1616 C CA . SER A 1 208 ? -17.518 6.039 -5.275 1.00 96.56 208 SER A CA 1
ATOM 1617 C C . SER A 1 208 ? -18.968 6.020 -4.786 1.00 96.56 208 SER A C 1
ATOM 1619 O O . SER A 1 208 ? -19.852 6.523 -5.472 1.00 96.56 208 SER A O 1
ATOM 1621 N N . ALA A 1 209 ? -19.202 5.496 -3.581 1.00 96.50 209 ALA A N 1
ATOM 1622 C CA . ALA A 1 209 ? -20.516 5.450 -2.947 1.00 96.50 209 ALA A CA 1
ATOM 1623 C C . ALA A 1 209 ? -20.940 6.786 -2.304 1.00 96.50 209 ALA A C 1
ATOM 1625 O O . ALA A 1 209 ? -22.073 6.898 -1.847 1.00 96.50 209 ALA A O 1
ATOM 1626 N N . GLN A 1 210 ? -20.056 7.793 -2.269 1.00 96.62 210 GLN A N 1
ATOM 1627 C CA . GLN A 1 210 ? -20.268 9.072 -1.577 1.00 96.62 210 GLN A CA 1
ATOM 1628 C C . GLN A 1 210 ? -20.664 8.889 -0.099 1.00 96.62 210 GLN A C 1
ATOM 1630 O O . GLN A 1 210 ? -21.582 9.540 0.396 1.00 96.62 210 GLN A O 1
ATOM 1635 N N . ILE A 1 211 ? -19.948 8.013 0.614 1.00 96.06 211 ILE A N 1
ATOM 1636 C CA . ILE A 1 211 ? -20.102 7.791 2.059 1.00 96.06 211 ILE A CA 1
ATOM 1637 C C . ILE A 1 211 ? -18.794 8.109 2.792 1.00 96.06 211 ILE A C 1
ATOM 1639 O O . ILE A 1 211 ? -17.708 7.984 2.231 1.00 96.06 211 ILE A O 1
ATOM 1643 N N . SER A 1 212 ? -18.877 8.506 4.063 1.00 94.25 212 SER A N 1
ATOM 1644 C CA . SER A 1 212 ? -17.695 8.689 4.927 1.00 94.25 212 SER A CA 1
ATOM 1645 C C . SER A 1 212 ? -17.524 7.580 5.952 1.00 94.25 212 SER A C 1
ATOM 1647 O O . SER A 1 212 ? -16.448 7.477 6.538 1.00 94.25 212 SER A O 1
ATOM 1649 N N . ARG A 1 213 ? -18.575 6.804 6.221 1.00 95.56 213 ARG A N 1
ATOM 1650 C CA . ARG A 1 213 ? -18.624 5.793 7.275 1.00 95.56 213 ARG A CA 1
ATOM 1651 C C . ARG A 1 213 ? -19.586 4.681 6.888 1.00 95.56 213 ARG A C 1
ATOM 1653 O O . ARG A 1 213 ? -20.557 4.915 6.172 1.00 95.56 213 ARG A O 1
ATOM 1660 N N . ILE A 1 214 ? -19.312 3.501 7.414 1.00 97.12 214 ILE A N 1
ATOM 1661 C CA . ILE A 1 214 ? -20.121 2.290 7.312 1.00 97.12 214 ILE A CA 1
ATOM 1662 C C . ILE A 1 214 ? -19.843 1.485 8.582 1.00 97.12 214 ILE A C 1
ATOM 1664 O O . ILE A 1 214 ? -18.724 1.534 9.103 1.00 97.12 214 ILE A O 1
ATOM 1668 N N . ASP A 1 215 ? -20.848 0.809 9.127 1.00 97.75 215 ASP A N 1
ATOM 1669 C CA . ASP A 1 215 ? -20.621 -0.062 10.275 1.00 97.75 215 ASP A CA 1
ATOM 1670 C C . ASP A 1 215 ? -19.763 -1.275 9.882 1.00 97.75 215 ASP A C 1
ATOM 1672 O O . ASP A 1 215 ? -19.695 -1.679 8.715 1.00 97.75 215 ASP A O 1
ATOM 1676 N N . PHE A 1 216 ? -19.088 -1.856 10.872 1.00 97.94 216 PHE A N 1
ATOM 1677 C CA . PHE A 1 216 ? -18.122 -2.930 10.652 1.00 97.94 216 PHE A CA 1
ATOM 1678 C C . PHE A 1 216 ? -18.727 -4.160 9.956 1.00 97.94 216 PHE A C 1
ATOM 1680 O O . PHE A 1 216 ? -18.086 -4.747 9.082 1.00 97.94 216 PHE A O 1
ATOM 1687 N N . ASN A 1 217 ? -19.962 -4.537 10.304 1.00 97.75 217 ASN A N 1
ATOM 1688 C CA . ASN A 1 217 ? -20.615 -5.714 9.733 1.00 97.75 217 ASN A CA 1
ATOM 1689 C C . ASN A 1 217 ? -20.965 -5.487 8.263 1.00 97.75 217 ASN A C 1
ATOM 1691 O O . ASN A 1 217 ? -20.608 -6.315 7.427 1.00 97.75 217 ASN A O 1
ATOM 1695 N N . SER A 1 218 ? -21.563 -4.339 7.934 1.00 98.38 218 SER A N 1
ATOM 1696 C CA . SER A 1 218 ? -21.874 -3.978 6.547 1.00 98.38 218 SER A CA 1
ATOM 1697 C C . SER A 1 218 ? -20.615 -3.891 5.676 1.00 98.38 218 SER A C 1
ATOM 1699 O O . SER A 1 218 ? -20.627 -4.316 4.520 1.00 98.38 218 SER A O 1
ATOM 1701 N N . LEU A 1 219 ? -19.495 -3.400 6.223 1.00 98.50 219 LEU A N 1
ATOM 1702 C CA . LEU A 1 219 ? -18.211 -3.420 5.517 1.00 98.50 219 LEU A CA 1
ATOM 1703 C C . LEU A 1 219 ? -17.704 -4.847 5.281 1.00 98.50 219 LEU A C 1
ATOM 1705 O O . LEU A 1 219 ? -17.229 -5.153 4.188 1.00 98.50 219 LEU A O 1
ATOM 1709 N N . CYS A 1 220 ? -17.798 -5.720 6.284 1.00 98.56 220 CYS A N 1
ATOM 1710 C CA . CYS A 1 220 ? -17.389 -7.116 6.153 1.00 98.56 220 CYS A CA 1
ATOM 1711 C C . CYS A 1 220 ? -18.252 -7.875 5.141 1.00 98.56 220 CYS A C 1
ATOM 1713 O O . CYS A 1 220 ? -17.719 -8.689 4.389 1.00 98.56 220 CYS A O 1
ATOM 1715 N N . ASP A 1 221 ? -19.555 -7.600 5.087 1.00 98.44 221 ASP A N 1
ATOM 1716 C CA . ASP A 1 221 ? -20.453 -8.181 4.089 1.00 98.44 221 ASP A CA 1
ATOM 1717 C C . ASP A 1 221 ? -20.087 -7.707 2.677 1.00 98.44 221 ASP A C 1
ATOM 1719 O O . ASP A 1 221 ? -19.959 -8.535 1.772 1.00 98.44 221 ASP A O 1
ATOM 1723 N N . TRP A 1 222 ? -19.792 -6.414 2.498 1.00 98.38 222 TRP A N 1
ATOM 1724 C CA . TRP A 1 222 ? -19.299 -5.891 1.220 1.00 98.38 222 TRP A CA 1
ATOM 1725 C C . TRP A 1 222 ? -17.962 -6.525 0.808 1.00 98.38 222 TRP A C 1
ATOM 1727 O O . TRP A 1 222 ? -17.805 -6.956 -0.334 1.00 98.38 222 TRP A O 1
ATOM 1737 N N . LEU A 1 223 ? -16.998 -6.631 1.728 1.00 98.50 223 LEU A N 1
ATOM 1738 C CA . LEU A 1 223 ? -15.702 -7.262 1.454 1.00 98.50 223 LEU A CA 1
ATOM 1739 C C . LEU A 1 223 ? -15.859 -8.743 1.107 1.00 98.50 223 LEU A C 1
ATOM 1741 O O . LEU A 1 223 ? -15.206 -9.227 0.186 1.00 98.50 223 LEU A O 1
ATOM 1745 N N . GLN A 1 224 ? -16.739 -9.460 1.803 1.00 98.12 224 GLN A N 1
ATOM 1746 C CA . GLN A 1 224 ? -17.021 -10.860 1.513 1.00 98.12 224 GLN A CA 1
ATOM 1747 C C . GLN A 1 224 ? -17.652 -11.036 0.128 1.00 98.12 224 GLN A C 1
ATOM 1749 O O . GLN A 1 224 ? -17.244 -11.938 -0.603 1.00 98.12 224 GLN A O 1
ATOM 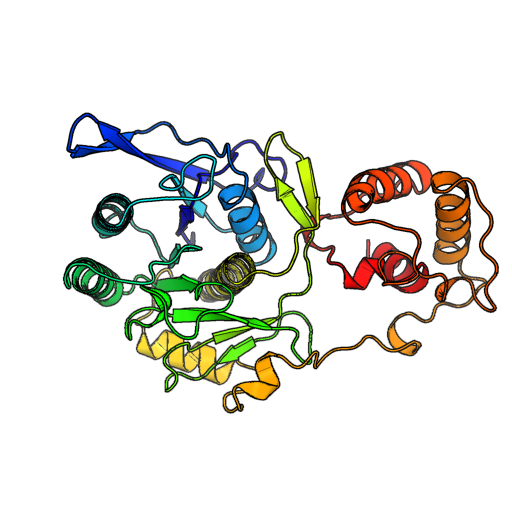1754 N N . GLU A 1 225 ? -18.591 -10.166 -0.252 1.00 97.81 225 GLU A N 1
ATOM 1755 C CA . GLU A 1 225 ? -19.218 -10.170 -1.579 1.00 97.81 225 GLU A CA 1
ATOM 1756 C C . GLU A 1 225 ? -18.208 -9.866 -2.695 1.00 97.81 225 GLU A C 1
ATOM 1758 O O . GLU A 1 225 ? -18.251 -10.491 -3.752 1.00 97.81 225 GLU A O 1
ATOM 1763 N N . LYS A 1 226 ? -17.299 -8.907 -2.472 1.00 97.31 226 LYS A N 1
ATOM 1764 C CA . LYS A 1 226 ? -16.317 -8.481 -3.481 1.00 97.31 226 LYS A CA 1
ATOM 1765 C C . LYS A 1 226 ? -15.066 -9.345 -3.553 1.00 97.31 226 LYS A C 1
ATOM 1767 O O . LYS A 1 226 ? -14.362 -9.270 -4.553 1.00 97.31 226 LYS A O 1
ATOM 1772 N N . SER A 1 227 ? -14.780 -10.137 -2.525 1.00 97.56 227 SER A N 1
ATOM 1773 C CA . SER A 1 227 ? -13.595 -10.990 -2.510 1.00 97.56 227 SER A CA 1
ATOM 1774 C C . SER A 1 227 ? -13.623 -12.068 -3.590 1.00 97.56 227 SER A C 1
ATOM 1776 O O . SER A 1 227 ? -14.660 -12.665 -3.878 1.00 97.56 227 SER A O 1
ATOM 1778 N N . PHE A 1 228 ? -12.448 -12.384 -4.130 1.00 96.69 228 PHE A N 1
ATOM 1779 C CA . PHE A 1 228 ? -12.278 -13.463 -5.100 1.00 96.69 228 PHE A CA 1
ATOM 1780 C C . PHE A 1 228 ? -12.511 -14.846 -4.473 1.00 96.69 228 PHE A C 1
ATOM 1782 O O . PHE A 1 228 ? -13.050 -15.753 -5.108 1.00 96.69 228 PHE A O 1
ATOM 1789 N N . ARG A 1 229 ? -12.129 -15.008 -3.200 1.00 95.19 229 ARG A N 1
ATOM 1790 C CA . ARG A 1 229 ? -12.399 -16.209 -2.401 1.00 95.19 229 ARG A CA 1
ATOM 1791 C C . ARG A 1 229 ? -12.843 -15.851 -0.993 1.00 95.19 229 ARG A C 1
ATOM 1793 O O . ARG A 1 229 ? -12.281 -14.963 -0.358 1.00 95.19 229 ARG A O 1
ATOM 1800 N N . ASN A 1 230 ? -13.765 -16.656 -0.468 1.00 96.62 230 ASN A N 1
ATOM 1801 C CA . ASN A 1 230 ? -14.242 -16.585 0.918 1.00 96.62 230 ASN A CA 1
ATOM 1802 C C . ASN A 1 230 ? -13.883 -17.816 1.773 1.00 96.62 230 ASN A C 1
ATOM 1804 O O . ASN A 1 230 ? -14.144 -17.841 2.981 1.00 96.62 230 ASN A O 1
ATOM 1808 N N . LYS A 1 231 ? -13.265 -18.826 1.149 1.00 95.19 231 LYS A N 1
ATOM 1809 C CA . LYS A 1 231 ? -12.782 -20.066 1.763 1.00 95.19 231 LYS A CA 1
ATOM 1810 C C . LYS A 1 231 ? -11.418 -20.417 1.176 1.00 95.19 231 LYS A C 1
ATOM 1812 O O . LYS A 1 231 ? -11.231 -20.334 -0.033 1.00 95.19 231 LYS A O 1
ATOM 1817 N N . TRP A 1 232 ? -10.491 -20.792 2.046 1.00 95.00 232 TRP A N 1
ATOM 1818 C CA . TRP A 1 232 ? -9.131 -21.223 1.713 1.00 95.00 232 TRP A CA 1
ATOM 1819 C C . TRP A 1 232 ? -8.539 -21.979 2.905 1.00 95.00 232 TRP A C 1
ATOM 1821 O O . TRP A 1 232 ? -9.073 -21.883 4.013 1.00 95.00 232 TRP A O 1
ATOM 1831 N N . ASN A 1 233 ? -7.440 -22.690 2.696 1.00 92.25 233 ASN A N 1
ATOM 1832 C CA . ASN A 1 233 ? -6.575 -23.267 3.722 1.00 92.25 233 ASN A CA 1
ATOM 1833 C C . ASN A 1 233 ? -5.342 -22.378 3.940 1.00 92.25 233 ASN A C 1
ATOM 1835 O O . ASN A 1 233 ? -4.934 -21.645 3.044 1.00 92.25 233 ASN A O 1
ATOM 1839 N N . GLU A 1 234 ? -4.707 -22.452 5.115 1.00 87.69 234 GLU A N 1
ATOM 1840 C CA . GLU A 1 234 ? -3.532 -21.611 5.421 1.00 87.69 234 GLU A CA 1
ATOM 1841 C C . GLU A 1 234 ? -2.352 -21.847 4.471 1.00 87.69 234 GLU A C 1
ATOM 1843 O O . GLU A 1 234 ? -1.644 -20.903 4.128 1.00 87.69 234 GLU A O 1
ATOM 1848 N N . VAL A 1 235 ? -2.165 -23.087 4.007 1.00 89.19 235 VAL A N 1
ATOM 1849 C CA . VAL A 1 235 ? -1.073 -23.452 3.090 1.00 89.19 235 VAL A CA 1
ATOM 1850 C C . VAL A 1 235 ? -1.188 -22.705 1.758 1.00 89.19 235 VAL A C 1
ATOM 1852 O O . VAL A 1 235 ? -0.177 -22.225 1.252 1.00 89.19 235 VAL A O 1
ATOM 1855 N N . GLU A 1 236 ? -2.411 -22.508 1.252 1.00 89.75 236 GLU A N 1
ATOM 1856 C CA . GLU A 1 236 ? -2.672 -21.834 -0.030 1.00 89.75 236 GLU A CA 1
ATOM 1857 C C . GLU A 1 236 ? -2.205 -20.371 -0.028 1.00 89.75 236 GLU A C 1
ATOM 1859 O O . GLU A 1 236 ? -1.902 -19.815 -1.076 1.00 89.75 236 GLU A O 1
ATOM 1864 N N . ILE A 1 237 ? -2.094 -19.736 1.144 1.00 87.12 237 ILE A N 1
ATOM 1865 C CA . ILE A 1 237 ? -1.634 -18.343 1.247 1.00 87.12 237 ILE A CA 1
ATOM 1866 C C . ILE A 1 237 ? -0.127 -18.226 0.971 1.00 87.12 237 ILE A C 1
ATOM 1868 O O . ILE A 1 237 ? 0.356 -17.174 0.551 1.00 87.12 237 ILE A O 1
ATOM 1872 N N . TYR A 1 238 ? 0.631 -19.293 1.234 1.00 86.00 238 TYR A N 1
ATOM 1873 C CA . TYR A 1 238 ? 2.074 -19.344 0.990 1.00 86.00 238 TYR A CA 1
ATOM 1874 C C . TYR A 1 238 ? 2.413 -19.826 -0.423 1.00 86.00 238 TYR A C 1
ATOM 1876 O O . TYR A 1 238 ? 3.568 -19.731 -0.850 1.00 86.00 238 TYR A O 1
ATOM 1884 N N . GLU A 1 239 ? 1.423 -20.329 -1.158 1.00 86.62 239 GLU A N 1
ATOM 1885 C CA . GLU A 1 239 ? 1.577 -20.684 -2.557 1.00 86.62 239 GLU A CA 1
ATOM 1886 C C . GLU A 1 239 ? 1.671 -19.420 -3.415 1.00 86.62 239 GLU A C 1
ATOM 1888 O O . GLU A 1 239 ? 1.002 -18.410 -3.192 1.00 86.62 239 GLU A O 1
ATOM 1893 N N . ARG A 1 240 ? 2.529 -19.467 -4.435 1.00 79.88 240 ARG A N 1
ATOM 1894 C CA . ARG A 1 240 ? 2.539 -18.445 -5.483 1.00 79.88 240 ARG A CA 1
ATOM 1895 C C . ARG A 1 240 ? 1.519 -18.847 -6.530 1.00 79.88 240 ARG A C 1
ATOM 1897 O O . ARG A 1 240 ? 1.871 -19.512 -7.499 1.00 79.88 240 ARG A O 1
ATOM 1904 N N . LEU A 1 241 ? 0.269 -18.457 -6.307 1.00 83.56 241 LEU A N 1
ATOM 1905 C CA . LEU A 1 241 ? -0.855 -18.860 -7.152 1.00 83.56 241 LEU A CA 1
ATOM 1906 C C . LEU A 1 241 ? -0.871 -18.167 -8.514 1.00 83.56 241 LEU A C 1
ATOM 1908 O O . LEU A 1 241 ? -1.560 -18.618 -9.425 1.00 83.56 241 LEU A O 1
ATOM 1912 N N . ARG A 1 242 ? -0.090 -17.094 -8.663 1.00 87.00 242 ARG A N 1
ATOM 1913 C CA . ARG A 1 242 ? 0.177 -16.448 -9.945 1.00 87.00 242 ARG A CA 1
ATOM 1914 C C . ARG A 1 242 ? 1.651 -16.584 -10.296 1.00 87.00 242 ARG A C 1
ATOM 1916 O O . ARG A 1 242 ? 2.540 -16.118 -9.577 1.00 87.00 242 ARG A O 1
ATOM 1923 N N . VAL A 1 243 ? 1.894 -17.258 -11.413 1.00 78.44 243 VAL A N 1
ATOM 1924 C CA . VAL A 1 243 ? 3.189 -17.350 -12.084 1.00 78.44 243 VAL A CA 1
ATOM 1925 C C . VAL A 1 243 ? 2.939 -16.891 -13.512 1.00 78.44 243 VAL A C 1
ATOM 1927 O O . VAL A 1 243 ? 2.219 -17.588 -14.219 1.00 78.44 243 VAL A O 1
ATOM 1930 N N . PRO A 1 244 ? 3.484 -15.737 -13.928 1.00 79.19 244 PRO A N 1
ATOM 1931 C CA . PRO A 1 244 ? 3.296 -15.267 -15.290 1.00 79.19 244 PRO A CA 1
ATOM 1932 C C . PRO A 1 244 ? 3.743 -16.326 -16.304 1.00 79.19 244 PRO A C 1
ATOM 1934 O O . PRO A 1 244 ? 4.792 -16.959 -16.131 1.00 79.19 244 PRO A O 1
ATOM 1937 N N . GLU A 1 245 ? 2.955 -16.504 -17.360 1.00 80.88 245 GLU A N 1
ATOM 1938 C CA . GLU A 1 245 ? 3.253 -17.417 -18.464 1.00 80.88 245 GLU A CA 1
ATOM 1939 C C . GLU A 1 245 ? 3.745 -16.660 -19.699 1.00 80.88 245 GLU A C 1
ATOM 1941 O O . GLU A 1 245 ? 3.416 -15.496 -19.914 1.00 80.88 245 GLU A O 1
ATOM 1946 N N . ARG A 1 246 ? 4.503 -17.331 -20.576 1.00 81.19 246 ARG A N 1
ATOM 1947 C CA . ARG A 1 246 ? 5.098 -16.683 -21.759 1.00 81.19 246 ARG A CA 1
ATOM 1948 C C . ARG A 1 246 ? 4.080 -15.998 -22.666 1.00 81.19 246 ARG A C 1
ATOM 1950 O O . ARG A 1 246 ? 4.387 -14.971 -23.264 1.00 81.19 246 ARG A O 1
ATOM 1957 N N . THR A 1 247 ? 2.884 -16.559 -22.783 1.00 80.69 247 THR A N 1
ATOM 1958 C CA . THR A 1 247 ? 1.780 -15.964 -23.546 1.00 80.69 247 THR A CA 1
ATOM 1959 C C . THR A 1 247 ? 1.370 -14.598 -23.012 1.00 80.69 247 THR A C 1
ATOM 1961 O O . THR A 1 247 ? 0.938 -13.763 -23.798 1.00 80.69 247 THR A O 1
ATOM 1964 N N . GLU A 1 248 ? 1.541 -14.350 -21.712 1.00 80.12 248 GLU A N 1
ATOM 1965 C CA . GLU A 1 248 ? 1.217 -13.071 -21.090 1.00 80.12 248 GLU A CA 1
ATOM 1966 C C . GLU A 1 248 ? 2.187 -11.976 -21.507 1.00 80.12 248 GLU A C 1
ATOM 1968 O O . GLU A 1 248 ? 1.731 -10.862 -21.688 1.00 80.12 248 GLU A O 1
ATOM 1973 N N . TRP A 1 249 ? 3.477 -12.270 -21.731 1.00 88.06 249 TRP A N 1
ATOM 1974 C CA . TRP A 1 249 ? 4.489 -11.266 -22.108 1.00 88.06 249 TRP A CA 1
ATOM 1975 C C . TRP A 1 249 ? 4.974 -11.350 -23.554 1.00 88.06 249 TRP A C 1
ATOM 1977 O O . TRP A 1 249 ? 5.938 -10.671 -23.925 1.00 88.06 249 TRP A O 1
ATOM 1987 N N . TYR A 1 250 ? 4.354 -12.200 -24.373 1.00 93.00 250 TYR A N 1
ATOM 1988 C CA . TYR A 1 250 ? 4.776 -12.359 -25.755 1.00 93.00 250 TYR A CA 1
ATOM 1989 C C . TYR A 1 250 ? 4.611 -11.050 -26.524 1.00 93.00 250 TYR A C 1
ATOM 1991 O O . TYR A 1 250 ? 3.577 -10.374 -26.478 1.00 93.00 250 TYR A O 1
ATOM 1999 N N . VAL A 1 251 ? 5.661 -10.724 -27.264 1.00 92.12 251 VAL A N 1
ATOM 2000 C CA . VAL A 1 251 ? 5.714 -9.604 -28.181 1.00 92.12 251 VAL A CA 1
ATOM 2001 C C . VAL A 1 251 ? 6.505 -10.042 -29.410 1.00 92.12 251 VAL A C 1
ATOM 2003 O O . VAL A 1 251 ? 7.581 -10.615 -29.263 1.00 92.12 251 VAL A O 1
ATOM 2006 N N . ASP A 1 252 ? 5.981 -9.772 -30.609 1.00 92.50 252 ASP A N 1
ATOM 2007 C CA . ASP A 1 252 ? 6.677 -10.072 -31.864 1.00 92.50 252 ASP A CA 1
ATOM 2008 C C . ASP A 1 252 ? 8.003 -9.296 -31.969 1.00 92.50 252 ASP A C 1
ATOM 2010 O O . ASP A 1 252 ? 8.057 -8.103 -31.669 1.00 92.50 252 ASP A O 1
ATOM 2014 N N . ASP A 1 253 ? 9.068 -9.960 -32.426 1.00 92.50 253 ASP A N 1
ATOM 2015 C CA . ASP A 1 253 ? 10.415 -9.374 -32.511 1.00 92.50 253 ASP A CA 1
ATOM 2016 C C . ASP A 1 253 ? 10.522 -8.228 -33.541 1.00 92.50 253 ASP A C 1
ATOM 2018 O O . ASP A 1 253 ? 11.542 -7.543 -33.587 1.00 92.50 253 ASP A O 1
ATOM 2022 N N . LYS A 1 254 ? 9.493 -7.994 -34.367 1.00 93.06 254 LYS A N 1
ATOM 2023 C CA . LYS A 1 254 ? 9.400 -6.835 -35.273 1.00 93.06 254 LYS A CA 1
ATOM 2024 C C . LYS A 1 254 ? 8.806 -5.600 -34.605 1.00 93.06 254 LYS A C 1
ATOM 2026 O O . LYS A 1 254 ? 8.726 -4.548 -35.238 1.00 93.06 254 LYS A O 1
ATOM 2031 N N . ASP A 1 255 ? 8.346 -5.716 -33.365 1.00 96.25 255 ASP A N 1
ATOM 2032 C CA . ASP A 1 255 ? 7.735 -4.601 -32.673 1.00 96.25 255 ASP A CA 1
ATOM 2033 C C . ASP A 1 255 ? 8.744 -3.502 -32.325 1.00 96.25 255 ASP A C 1
ATOM 2035 O O . ASP A 1 255 ? 9.788 -3.740 -31.716 1.00 96.25 255 ASP A O 1
ATOM 2039 N N . PHE A 1 256 ? 8.382 -2.265 -32.659 1.00 95.00 256 PHE A N 1
ATOM 2040 C CA . PHE A 1 256 ? 9.248 -1.109 -32.472 1.00 95.00 256 PHE A CA 1
ATOM 2041 C C . PHE A 1 256 ? 9.561 -0.827 -30.995 1.00 95.00 256 PHE A C 1
ATOM 2043 O O . PHE A 1 256 ? 10.712 -0.531 -30.662 1.00 95.00 256 PHE A O 1
ATOM 2050 N N . THR A 1 257 ? 8.569 -0.940 -30.102 1.00 96.12 257 THR A N 1
ATOM 2051 C CA . THR A 1 257 ? 8.757 -0.738 -28.657 1.00 96.12 257 THR A CA 1
ATOM 2052 C C . THR A 1 257 ? 9.714 -1.786 -28.098 1.00 96.12 257 THR A C 1
ATOM 2054 O O . THR A 1 257 ? 10.637 -1.435 -27.366 1.00 96.12 257 THR A O 1
ATOM 2057 N N . LEU A 1 258 ? 9.542 -3.055 -28.481 1.00 97.31 258 LEU A N 1
ATOM 2058 C CA . LEU A 1 258 ? 10.400 -4.151 -28.034 1.00 97.31 258 LEU A CA 1
ATOM 2059 C C . LEU A 1 258 ? 11.846 -3.993 -28.519 1.00 97.31 258 LEU A C 1
ATOM 2061 O O . LEU A 1 258 ? 12.774 -4.131 -27.722 1.00 97.31 258 LEU A O 1
ATOM 2065 N N . ILE A 1 259 ? 12.043 -3.674 -29.802 1.00 96.50 259 ILE A N 1
ATOM 2066 C CA . ILE A 1 259 ? 13.377 -3.468 -30.388 1.00 96.50 259 ILE A CA 1
ATOM 2067 C C . ILE A 1 259 ? 14.084 -2.290 -29.710 1.00 96.50 259 ILE A C 1
ATOM 2069 O O . ILE A 1 259 ? 15.252 -2.405 -29.335 1.00 96.50 259 ILE A O 1
ATOM 2073 N N . SER A 1 260 ? 13.376 -1.173 -29.522 1.00 96.81 260 SER A N 1
ATOM 2074 C CA . SER A 1 260 ? 13.925 0.016 -28.860 1.00 96.81 260 SER A CA 1
ATOM 2075 C C . SER A 1 260 ? 14.314 -0.295 -27.415 1.00 96.81 260 SER A C 1
ATOM 2077 O O . SER A 1 260 ? 15.424 0.009 -26.983 1.00 96.81 260 SER A O 1
ATOM 2079 N N . LEU A 1 261 ? 13.437 -0.984 -26.678 1.00 97.44 261 LEU A N 1
ATOM 2080 C CA . LEU A 1 261 ? 13.708 -1.374 -25.300 1.00 97.44 261 LEU A CA 1
ATOM 2081 C C . LEU A 1 261 ? 14.897 -2.339 -25.198 1.00 97.44 261 LEU A C 1
ATOM 2083 O O . LEU A 1 261 ? 15.706 -2.216 -24.283 1.00 97.44 261 LEU A O 1
ATOM 2087 N N . TYR A 1 262 ? 15.053 -3.264 -26.144 1.00 97.44 262 TYR A N 1
ATOM 2088 C CA . TYR A 1 262 ? 16.215 -4.149 -26.200 1.00 97.44 262 TYR A CA 1
ATOM 2089 C C . TYR A 1 262 ? 17.536 -3.395 -26.370 1.00 97.44 262 TYR A C 1
ATOM 2091 O O . TYR A 1 262 ? 18.509 -3.718 -25.684 1.00 97.44 262 TYR A O 1
ATOM 2099 N N . GLN A 1 263 ? 17.576 -2.386 -27.245 1.00 97.44 263 GLN A N 1
ATOM 2100 C CA . GLN A 1 263 ? 18.760 -1.536 -27.412 1.00 97.44 263 GLN A CA 1
ATOM 2101 C C . GLN A 1 263 ? 19.096 -0.818 -26.101 1.00 97.44 263 GLN A C 1
ATOM 2103 O O . GLN A 1 263 ? 20.219 -0.923 -25.616 1.00 97.44 263 GLN A O 1
ATOM 2108 N N . ILE A 1 264 ? 18.090 -0.224 -25.455 1.00 98.00 264 ILE A N 1
ATOM 2109 C CA . ILE A 1 264 ? 18.233 0.451 -24.157 1.00 98.00 264 ILE A CA 1
ATOM 2110 C C . ILE A 1 264 ? 18.748 -0.507 -23.075 1.00 98.00 264 ILE A C 1
ATOM 2112 O O . ILE A 1 264 ? 19.628 -0.147 -22.292 1.00 98.00 264 ILE A O 1
ATOM 2116 N N . VAL A 1 265 ? 18.238 -1.741 -23.030 1.00 97.88 265 VAL A N 1
ATOM 2117 C CA . VAL A 1 265 ? 18.714 -2.783 -22.107 1.00 97.88 265 VAL A CA 1
ATOM 2118 C C . VAL A 1 265 ? 20.182 -3.117 -22.382 1.00 97.88 265 VAL A C 1
ATOM 2120 O O . VAL A 1 265 ? 20.979 -3.176 -21.444 1.00 97.88 265 VAL A O 1
ATOM 2123 N N . CYS A 1 266 ? 20.574 -3.283 -23.647 1.00 97.69 266 CYS A N 1
ATOM 2124 C CA . CYS A 1 266 ? 21.970 -3.539 -24.005 1.00 97.69 266 CYS A CA 1
ATOM 2125 C C . CYS A 1 266 ? 22.897 -2.393 -23.581 1.00 97.69 266 CYS A C 1
ATOM 2127 O O . CYS A 1 266 ? 23.975 -2.647 -23.037 1.00 97.69 266 CYS A O 1
ATOM 2129 N N . ASP A 1 267 ? 22.467 -1.150 -23.793 1.00 97.88 267 ASP A N 1
ATOM 2130 C CA . ASP A 1 267 ? 23.244 0.049 -23.488 1.00 97.88 267 ASP A CA 1
ATOM 2131 C C . ASP A 1 267 ? 23.390 0.264 -21.979 1.00 97.88 267 ASP A C 1
ATOM 2133 O O . ASP A 1 267 ? 24.497 0.505 -21.488 1.00 97.88 267 ASP A O 1
ATOM 2137 N N . PHE A 1 268 ? 22.303 0.094 -21.220 1.00 98.12 268 PHE A N 1
ATOM 2138 C CA . PHE A 1 268 ? 22.311 0.240 -19.764 1.00 98.12 268 PHE A CA 1
ATOM 2139 C C . PHE A 1 268 ? 23.253 -0.768 -19.092 1.00 98.12 268 PHE A C 1
ATOM 2141 O O . PHE A 1 268 ? 24.048 -0.401 -18.224 1.00 98.12 268 PHE A O 1
ATOM 2148 N N . PHE A 1 269 ? 23.208 -2.035 -19.520 1.00 97.12 269 PHE A N 1
ATOM 2149 C CA . PHE A 1 269 ? 24.051 -3.102 -18.967 1.00 97.12 269 PHE A CA 1
ATOM 2150 C C . PHE A 1 269 ? 25.408 -3.251 -19.667 1.00 97.12 269 PHE A C 1
ATOM 2152 O O . PHE A 1 269 ? 26.226 -4.068 -19.239 1.00 97.12 269 PHE A O 1
ATOM 2159 N N . LYS A 1 270 ? 25.666 -2.469 -20.724 1.00 96.94 270 LYS A N 1
ATOM 2160 C CA . LYS A 1 270 ? 26.890 -2.510 -21.542 1.00 96.94 270 LYS A CA 1
ATOM 2161 C C . LYS A 1 270 ? 27.226 -3.919 -22.046 1.00 96.94 270 LYS A C 1
ATOM 2163 O O . LYS A 1 270 ? 28.387 -4.334 -22.049 1.00 96.94 270 LYS A O 1
ATOM 2168 N N . LYS A 1 271 ? 26.204 -4.677 -22.446 1.00 95.25 271 LYS A N 1
ATOM 2169 C CA . LYS A 1 271 ? 26.331 -6.072 -22.884 1.00 95.25 271 LYS A CA 1
ATOM 2170 C C . LYS A 1 271 ? 25.216 -6.432 -23.864 1.00 95.25 271 LYS A C 1
ATOM 2172 O O . LYS A 1 271 ? 24.090 -5.983 -23.711 1.00 95.25 271 LYS A O 1
ATOM 2177 N N . LYS A 1 272 ? 25.521 -7.298 -24.835 1.00 94.00 272 LYS A N 1
ATOM 2178 C CA . LYS A 1 272 ? 24.515 -7.924 -25.705 1.00 94.00 272 LYS A CA 1
ATOM 2179 C C . LYS A 1 272 ? 23.904 -9.159 -25.048 1.00 94.00 272 LYS A C 1
ATOM 2181 O O . LYS A 1 272 ? 24.604 -9.934 -24.392 1.00 94.00 272 LYS A O 1
ATOM 2186 N N . PHE A 1 273 ? 22.612 -9.353 -25.273 1.00 92.19 273 PHE A N 1
ATOM 2187 C CA . PHE A 1 273 ? 21.862 -10.492 -24.759 1.00 92.19 273 PHE A CA 1
ATOM 2188 C C . PHE A 1 273 ? 21.495 -11.420 -25.909 1.00 92.19 273 PHE A C 1
ATOM 2190 O O . PHE A 1 273 ? 20.918 -10.986 -26.900 1.00 92.19 273 PHE A O 1
ATOM 2197 N N . GLU A 1 274 ? 21.841 -12.696 -25.773 1.00 85.81 274 GLU A N 1
ATOM 2198 C CA . GLU A 1 274 ? 21.474 -13.724 -26.741 1.00 85.81 274 GLU A CA 1
ATOM 2199 C C . GLU A 1 274 ? 20.257 -14.480 -26.215 1.00 85.81 274 GLU A C 1
ATOM 2201 O O . GLU A 1 274 ? 20.304 -15.078 -25.140 1.00 85.81 274 GLU A O 1
ATOM 2206 N N . GLN A 1 275 ? 19.158 -14.429 -26.964 1.00 82.56 275 GLN A N 1
ATOM 2207 C CA . GLN A 1 275 ? 17.947 -15.191 -26.690 1.00 82.56 275 GLN A CA 1
ATOM 2208 C C . GLN A 1 275 ? 17.229 -15.486 -28.008 1.00 82.56 275 GLN A C 1
ATOM 2210 O O . GLN A 1 275 ? 17.377 -14.745 -28.978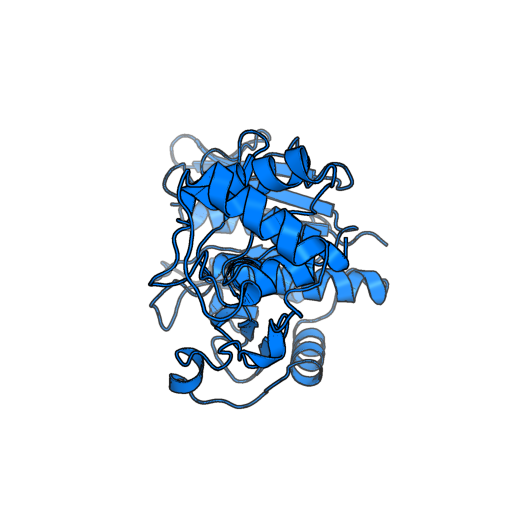 1.00 82.56 275 GLN A O 1
ATOM 2215 N N . ARG A 1 276 ? 16.439 -16.566 -28.053 1.00 83.44 276 ARG A N 1
ATOM 2216 C CA . ARG A 1 276 ? 15.668 -16.925 -29.258 1.00 83.44 276 ARG A CA 1
ATOM 2217 C C . ARG A 1 276 ? 14.651 -15.848 -29.662 1.00 83.44 276 ARG A C 1
ATOM 2219 O O . ARG A 1 276 ? 14.378 -15.719 -30.847 1.00 83.44 276 ARG A O 1
ATOM 2226 N N . SER A 1 277 ? 14.091 -15.128 -28.691 1.00 91.94 277 SER A N 1
ATOM 2227 C CA . SER A 1 277 ? 13.189 -13.992 -28.897 1.00 91.94 277 SER A CA 1
ATOM 2228 C C . SER A 1 277 ? 13.518 -12.897 -27.889 1.00 91.94 277 SER A C 1
ATOM 2230 O O . SER A 1 277 ? 13.850 -13.186 -26.735 1.00 91.94 277 SER A O 1
ATOM 2232 N N . ILE A 1 278 ? 13.435 -11.641 -28.326 1.00 94.00 278 ILE A N 1
ATOM 2233 C CA . ILE A 1 278 ? 13.816 -10.473 -27.529 1.00 94.00 278 ILE A CA 1
ATOM 2234 C C . ILE A 1 278 ? 12.929 -10.361 -26.280 1.00 94.00 278 ILE A C 1
ATOM 2236 O O . ILE A 1 278 ? 13.420 -10.037 -25.198 1.00 94.00 278 ILE A O 1
ATOM 2240 N N . CYS A 1 279 ? 11.636 -10.683 -26.397 1.00 95.38 279 CYS A N 1
ATOM 2241 C CA . CYS A 1 279 ? 10.683 -10.582 -25.290 1.00 95.38 279 CYS A CA 1
ATOM 2242 C C . CYS A 1 279 ? 11.005 -11.522 -24.117 1.00 95.38 279 CYS A C 1
ATOM 2244 O O . CYS A 1 279 ? 10.565 -11.265 -22.999 1.00 95.38 279 CYS A O 1
ATOM 2246 N N . ASP A 1 280 ? 11.787 -12.578 -24.358 1.00 95.19 280 ASP A N 1
ATOM 2247 C CA . ASP A 1 280 ? 12.162 -13.593 -23.370 1.00 95.19 280 ASP A CA 1
ATOM 2248 C C . ASP A 1 280 ? 13.472 -13.261 -22.629 1.00 95.19 280 ASP A C 1
ATOM 2250 O O . ASP A 1 280 ? 13.972 -14.080 -21.854 1.00 95.19 280 ASP A O 1
ATOM 2254 N N . ILE A 1 281 ? 14.067 -12.087 -22.869 1.00 95.31 281 ILE A N 1
ATOM 2255 C CA . ILE A 1 281 ? 15.236 -11.621 -22.115 1.00 95.31 281 ILE A CA 1
ATOM 2256 C C . ILE A 1 281 ? 14.790 -11.267 -20.693 1.00 95.31 281 ILE A C 1
ATOM 2258 O O . ILE A 1 281 ? 14.000 -10.345 -20.482 1.00 95.31 281 ILE A O 1
ATOM 2262 N N . GLU A 1 282 ? 15.300 -12.014 -19.716 1.00 95.25 282 GLU A N 1
ATOM 2263 C CA . GLU A 1 282 ? 14.968 -11.859 -18.300 1.00 95.25 282 GLU A CA 1
ATOM 2264 C C . GLU A 1 282 ? 15.606 -10.592 -17.697 1.00 95.25 282 GLU A C 1
ATOM 2266 O O . GLU A 1 282 ? 16.813 -10.361 -17.811 1.00 95.25 282 GLU A O 1
ATOM 2271 N N . LEU A 1 283 ? 14.797 -9.795 -16.995 1.00 96.62 283 LEU A N 1
ATOM 2272 C CA . LEU A 1 283 ? 15.203 -8.579 -16.289 1.00 96.62 283 LEU A CA 1
ATOM 2273 C C . LEU A 1 283 ? 15.215 -8.814 -14.770 1.00 96.62 283 LEU A C 1
ATOM 2275 O O . LEU A 1 283 ? 16.264 -9.136 -14.225 1.00 96.62 283 LEU A O 1
ATOM 2279 N N . LEU A 1 284 ? 14.081 -8.692 -14.072 1.00 96.38 284 LEU A N 1
ATOM 2280 C CA . LEU A 1 284 ? 13.982 -8.795 -12.604 1.00 96.38 284 LEU A CA 1
ATOM 2281 C C . LEU A 1 284 ? 13.530 -10.194 -12.136 1.00 96.38 284 LEU A C 1
ATOM 2283 O O . LEU A 1 284 ? 12.575 -10.380 -11.361 1.00 96.38 284 LEU A O 1
ATOM 2287 N N . THR A 1 285 ? 14.230 -11.216 -12.621 1.00 92.81 285 THR A N 1
ATOM 2288 C CA . THR A 1 285 ? 14.025 -12.624 -12.247 1.00 92.81 285 THR A CA 1
ATOM 2289 C C . THR A 1 285 ? 15.205 -13.149 -11.421 1.00 92.81 285 THR A C 1
ATOM 2291 O O . THR A 1 285 ? 16.098 -12.404 -11.037 1.00 92.81 285 THR A O 1
ATOM 2294 N N . ARG A 1 286 ? 15.229 -14.457 -11.130 1.00 89.69 286 ARG A N 1
ATOM 2295 C CA . ARG A 1 286 ? 16.379 -15.100 -10.473 1.00 89.69 286 ARG A CA 1
ATOM 2296 C C . ARG A 1 286 ? 17.632 -15.137 -11.364 1.00 89.69 286 ARG A C 1
ATOM 2298 O O . ARG A 1 286 ? 18.732 -15.231 -10.831 1.00 89.69 286 ARG A O 1
ATOM 2305 N N . LYS A 1 287 ? 17.461 -15.146 -12.690 1.00 91.00 287 LYS A N 1
ATOM 2306 C CA . LYS A 1 287 ? 18.548 -15.229 -13.683 1.00 91.00 287 LYS A CA 1
ATOM 2307 C C . LYS A 1 287 ? 18.727 -13.939 -14.481 1.00 91.00 287 LYS A C 1
ATOM 2309 O O . LYS A 1 287 ? 19.711 -13.812 -15.204 1.00 91.00 287 LYS A O 1
ATOM 2314 N N . GLY A 1 288 ? 17.762 -13.031 -14.384 1.00 93.31 288 GLY A N 1
ATOM 2315 C CA . GLY A 1 288 ? 17.785 -11.760 -15.076 1.00 93.31 288 GLY A CA 1
ATOM 2316 C C . GLY A 1 288 ? 18.855 -10.818 -14.532 1.00 93.31 288 GLY A C 1
ATOM 2317 O O . GLY A 1 288 ? 19.438 -11.034 -13.469 1.00 93.31 288 GLY A O 1
ATOM 2318 N N . VAL A 1 289 ? 19.144 -9.788 -15.317 1.00 95.06 289 VAL A N 1
ATOM 2319 C CA . VAL A 1 289 ? 20.263 -8.870 -15.064 1.00 95.06 289 VAL A CA 1
ATOM 2320 C C . VAL A 1 289 ? 19.928 -7.672 -14.189 1.00 95.06 289 VAL A C 1
ATOM 2322 O O . VAL A 1 289 ? 20.842 -6.994 -13.722 1.00 95.06 289 VAL A O 1
ATOM 2325 N N . LEU A 1 290 ? 18.644 -7.392 -13.974 1.00 96.81 290 LEU A N 1
ATOM 2326 C CA . LEU A 1 290 ? 18.202 -6.230 -13.217 1.00 96.81 290 LEU A CA 1
ATOM 2327 C C . LEU A 1 290 ? 18.096 -6.579 -11.731 1.00 96.81 290 LEU A C 1
ATOM 2329 O O . LEU A 1 290 ? 17.346 -7.477 -11.355 1.00 96.81 290 LEU A O 1
ATOM 2333 N N . ASN A 1 291 ? 18.798 -5.827 -10.883 1.00 95.56 291 ASN A N 1
ATOM 2334 C CA . ASN A 1 291 ? 18.660 -5.910 -9.428 1.00 95.56 291 ASN A CA 1
ATOM 2335 C C . ASN A 1 291 ? 17.681 -4.853 -8.892 1.00 95.56 291 ASN A C 1
ATOM 2337 O O . ASN A 1 291 ? 17.418 -3.845 -9.547 1.00 95.56 291 ASN A O 1
ATOM 2341 N N . ILE A 1 292 ? 17.148 -5.067 -7.682 1.00 94.56 292 ILE A N 1
ATOM 2342 C CA . ILE A 1 292 ? 16.136 -4.191 -7.057 1.00 94.56 292 ILE A CA 1
ATOM 2343 C C . ILE A 1 292 ? 16.626 -2.738 -6.938 1.00 94.56 292 ILE A C 1
ATOM 2345 O O . ILE A 1 292 ? 15.883 -1.808 -7.245 1.00 94.56 292 ILE A O 1
ATOM 2349 N N . ASP A 1 293 ? 17.880 -2.534 -6.539 1.00 94.88 293 ASP A N 1
ATOM 2350 C CA . ASP A 1 293 ? 18.512 -1.217 -6.395 1.00 94.88 293 ASP A CA 1
ATOM 2351 C C . ASP A 1 293 ? 18.711 -0.494 -7.738 1.00 94.88 293 ASP A C 1
ATOM 2353 O O . ASP A 1 293 ? 18.771 0.736 -7.788 1.00 94.88 293 ASP A O 1
ATOM 2357 N N . GLN A 1 294 ? 18.743 -1.246 -8.840 1.00 97.25 294 GLN A N 1
ATOM 2358 C CA . GLN A 1 294 ? 18.904 -0.723 -10.194 1.00 97.25 294 GLN A CA 1
ATOM 2359 C C . GLN A 1 294 ? 17.573 -0.391 -10.874 1.00 97.25 294 GLN A C 1
ATOM 2361 O O . GLN A 1 294 ? 17.591 0.279 -11.904 1.00 97.25 294 GLN A O 1
ATOM 2366 N N . VAL A 1 295 ? 16.427 -0.800 -10.315 1.00 98.12 295 VAL A N 1
ATOM 2367 C CA . VAL A 1 295 ? 15.105 -0.622 -10.946 1.00 98.12 295 VAL A CA 1
ATOM 2368 C C . VAL A 1 295 ? 14.825 0.839 -11.286 1.00 98.12 295 VAL A C 1
ATOM 2370 O O . VAL A 1 295 ? 14.476 1.150 -12.420 1.00 98.12 295 VAL A O 1
ATOM 2373 N N . ILE A 1 296 ? 15.007 1.755 -10.333 1.00 98.06 296 ILE A N 1
ATOM 2374 C CA . ILE A 1 296 ? 14.713 3.177 -10.556 1.00 98.06 296 ILE A CA 1
ATOM 2375 C C . ILE A 1 296 ? 15.724 3.836 -11.507 1.00 98.06 296 ILE A C 1
ATOM 2377 O O . ILE A 1 296 ? 15.276 4.505 -12.441 1.00 98.06 296 ILE A O 1
ATOM 2381 N N . PRO A 1 297 ? 17.053 3.638 -11.356 1.00 98.25 297 PRO A N 1
ATOM 2382 C CA . PRO A 1 297 ? 18.019 4.078 -12.363 1.00 98.25 297 PRO A CA 1
ATOM 2383 C C . PRO A 1 297 ? 17.711 3.566 -13.776 1.00 98.25 297 PRO A C 1
ATOM 2385 O O . PRO A 1 297 ? 17.785 4.338 -14.729 1.00 98.25 297 PRO A O 1
ATOM 2388 N N . PHE A 1 298 ? 17.328 2.293 -13.909 1.00 98.56 298 PHE A N 1
ATOM 2389 C CA . PHE A 1 298 ? 16.982 1.683 -15.190 1.00 98.56 298 PHE A CA 1
ATOM 2390 C C . PHE A 1 298 ? 15.726 2.311 -15.800 1.00 98.56 298 PHE A C 1
ATOM 2392 O O . PHE A 1 298 ? 15.765 2.754 -16.943 1.00 98.56 298 PHE A O 1
ATOM 2399 N N . LEU A 1 299 ? 14.637 2.441 -15.038 1.00 98.44 299 LEU A N 1
ATOM 2400 C CA . LEU A 1 299 ? 13.408 3.075 -15.529 1.00 98.44 299 LEU A CA 1
ATOM 2401 C C . LEU A 1 299 ? 13.610 4.552 -15.889 1.00 98.44 299 LEU A C 1
ATOM 2403 O O . LEU A 1 299 ? 13.069 5.012 -16.889 1.00 98.44 299 LEU A O 1
ATOM 2407 N N . THR A 1 300 ? 14.446 5.275 -15.139 1.00 98.12 300 THR A N 1
ATOM 2408 C CA . THR A 1 300 ? 14.822 6.661 -15.472 1.00 98.12 300 THR A CA 1
ATOM 2409 C C . THR A 1 300 ? 15.582 6.725 -16.803 1.00 98.12 300 THR A C 1
ATOM 2411 O O . THR A 1 300 ? 15.383 7.647 -17.594 1.00 98.12 300 THR A O 1
ATOM 2414 N N . PHE A 1 301 ? 16.455 5.747 -17.065 1.00 98.44 301 PHE A N 1
ATOM 2415 C CA . PHE A 1 301 ? 17.167 5.632 -18.337 1.00 98.44 301 PHE A CA 1
ATOM 2416 C C . PHE A 1 301 ? 16.200 5.324 -19.490 1.00 98.44 301 PHE A C 1
ATOM 2418 O O . PHE A 1 301 ? 16.262 5.989 -20.519 1.00 98.44 301 PHE A O 1
ATOM 2425 N N . VAL A 1 302 ? 15.244 4.410 -19.286 1.00 98.25 302 VAL A N 1
ATOM 2426 C CA . VAL A 1 302 ? 14.178 4.106 -20.258 1.00 98.25 302 VAL A CA 1
ATOM 2427 C C . VAL A 1 302 ? 13.348 5.351 -20.596 1.00 98.25 302 VAL A C 1
ATOM 2429 O O . VAL A 1 302 ? 13.172 5.654 -21.773 1.00 98.25 302 VAL A O 1
ATOM 2432 N N . GLU A 1 303 ? 12.882 6.112 -19.599 1.00 97.81 303 GLU A N 1
ATOM 2433 C CA . GLU A 1 303 ? 12.135 7.363 -19.823 1.00 97.81 303 GLU A CA 1
ATOM 2434 C C . GLU A 1 303 ? 12.914 8.359 -20.690 1.00 97.81 303 GLU A C 1
ATOM 2436 O O . GLU A 1 303 ? 12.359 8.954 -21.615 1.00 97.81 303 GLU A O 1
ATOM 2441 N N . LYS A 1 304 ? 14.213 8.518 -20.404 1.00 98.00 304 LYS A N 1
ATOM 2442 C CA . LYS A 1 304 ? 15.096 9.439 -21.123 1.00 98.00 304 LYS A CA 1
ATOM 2443 C C . LYS A 1 304 ? 15.288 9.034 -22.585 1.00 98.00 304 LYS A C 1
ATOM 2445 O O . LYS A 1 304 ? 15.149 9.891 -23.452 1.00 98.00 304 LYS A O 1
ATOM 2450 N N . GLU A 1 305 ? 15.620 7.772 -22.845 1.00 98.00 305 GLU A N 1
ATOM 2451 C CA . GLU A 1 305 ? 15.948 7.291 -24.194 1.00 98.00 305 GLU A CA 1
ATOM 2452 C C . GLU A 1 305 ? 14.700 7.112 -25.072 1.00 98.00 305 GLU A C 1
ATOM 2454 O O . GLU A 1 305 ? 14.761 7.325 -26.279 1.00 98.00 305 GLU A O 1
ATOM 2459 N N . MET A 1 306 ? 13.548 6.774 -24.481 1.00 96.44 306 MET A N 1
ATOM 2460 C CA . MET A 1 306 ? 12.288 6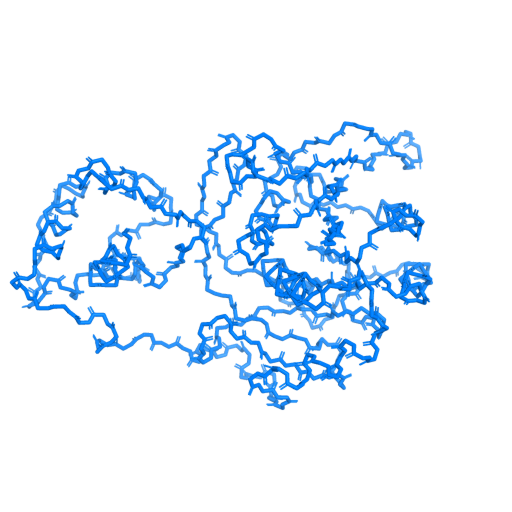.627 -25.224 1.00 96.44 306 MET A CA 1
ATOM 2461 C C . MET A 1 306 ? 11.455 7.913 -25.286 1.00 96.44 306 MET A C 1
ATOM 2463 O O . MET A 1 306 ? 10.433 7.933 -25.966 1.00 96.44 306 MET A O 1
ATOM 2467 N N . HIS A 1 307 ? 11.858 8.977 -24.583 1.00 96.06 307 HIS A N 1
ATOM 2468 C CA . HIS A 1 307 ? 11.092 10.223 -24.446 1.00 96.06 307 HIS A CA 1
ATOM 2469 C C . HIS A 1 307 ? 9.660 10.016 -23.913 1.00 96.06 307 HIS A C 1
ATOM 2471 O O . HIS A 1 307 ? 8.718 10.679 -24.347 1.00 96.06 307 HIS A O 1
ATOM 2477 N N . ILE A 1 308 ? 9.505 9.111 -22.942 1.00 96.00 308 ILE A N 1
ATOM 2478 C CA . ILE A 1 308 ? 8.224 8.787 -22.293 1.00 96.00 308 ILE A CA 1
ATOM 2479 C C . ILE A 1 308 ? 8.234 9.189 -20.818 1.00 96.00 308 ILE A C 1
ATOM 2481 O O . ILE A 1 308 ? 9.280 9.490 -20.243 1.00 96.00 308 ILE A O 1
ATOM 2485 N N . LYS A 1 309 ? 7.057 9.166 -20.187 1.00 95.38 309 LYS A N 1
ATOM 2486 C CA . LYS A 1 309 ? 6.908 9.380 -18.747 1.00 95.38 309 LYS A CA 1
ATOM 2487 C C . LYS A 1 309 ? 6.110 8.243 -18.130 1.00 95.38 309 LYS A C 1
ATOM 2489 O O . LYS A 1 309 ? 4.928 8.096 -18.418 1.00 95.38 309 LYS A O 1
ATOM 2494 N N . LEU A 1 310 ? 6.743 7.479 -17.255 1.00 96.25 310 LEU A N 1
ATOM 2495 C CA . LEU A 1 310 ? 6.134 6.330 -16.607 1.00 96.25 310 LEU A CA 1
ATOM 2496 C C . LEU A 1 310 ? 5.484 6.752 -15.286 1.00 96.25 310 LEU A C 1
ATOM 2498 O O . LEU A 1 310 ? 6.074 7.474 -14.477 1.00 96.25 310 LEU A O 1
ATOM 2502 N N . ASP A 1 311 ? 4.276 6.257 -15.022 1.00 95.12 311 ASP A N 1
ATOM 2503 C CA . ASP A 1 311 ? 3.707 6.324 -13.677 1.00 95.12 311 ASP A CA 1
ATOM 2504 C C . ASP A 1 311 ? 4.310 5.207 -12.822 1.00 95.12 311 ASP A C 1
ATOM 2506 O O . ASP A 1 311 ? 3.916 4.045 -12.907 1.00 95.12 311 ASP A O 1
ATOM 2510 N N . TYR A 1 312 ? 5.302 5.555 -12.006 1.00 96.62 312 TYR A N 1
ATOM 2511 C CA . TYR A 1 312 ? 6.019 4.570 -11.203 1.00 96.62 312 TYR A CA 1
ATOM 2512 C C . TYR A 1 312 ? 5.100 3.842 -10.219 1.00 96.62 312 TYR A C 1
ATOM 2514 O O . TYR A 1 312 ? 5.313 2.661 -9.986 1.00 96.62 312 TYR A O 1
ATOM 2522 N N . LEU A 1 313 ? 4.052 4.481 -9.688 1.00 96.19 313 LEU A N 1
ATOM 2523 C CA . LEU A 1 313 ? 3.153 3.824 -8.728 1.00 96.19 313 LEU A CA 1
ATOM 2524 C C . LEU A 1 313 ? 2.249 2.765 -9.380 1.00 96.19 313 LEU A C 1
ATOM 2526 O O . LEU A 1 313 ? 1.643 1.954 -8.678 1.00 96.19 313 LEU A O 1
ATOM 2530 N N . LYS A 1 314 ? 2.166 2.739 -10.714 1.00 95.25 314 LYS A N 1
ATOM 2531 C CA . LYS A 1 314 ? 1.492 1.679 -11.478 1.00 95.25 314 LYS A CA 1
ATOM 2532 C C . LYS A 1 314 ? 2.415 0.506 -11.811 1.00 95.25 314 LYS A C 1
ATOM 2534 O O . LYS A 1 314 ? 1.931 -0.536 -12.241 1.00 95.25 314 LYS A O 1
ATOM 2539 N N . ILE A 1 315 ? 3.717 0.636 -11.559 1.00 96.12 315 ILE A N 1
ATOM 2540 C CA . ILE A 1 315 ? 4.702 -0.409 -11.830 1.00 96.12 315 ILE A CA 1
ATOM 2541 C C . ILE A 1 315 ? 4.882 -1.294 -10.596 1.00 96.12 315 ILE A C 1
ATOM 2543 O O . ILE A 1 315 ? 5.088 -0.844 -9.468 1.00 96.12 315 ILE A O 1
ATOM 2547 N N . ASN A 1 316 ? 4.881 -2.595 -10.844 1.00 95.25 316 ASN A N 1
ATOM 2548 C CA . ASN A 1 316 ? 5.254 -3.632 -9.892 1.00 95.25 316 ASN A CA 1
ATOM 2549 C C . ASN A 1 316 ? 6.288 -4.565 -10.546 1.00 95.25 316 ASN A C 1
ATOM 2551 O O . ASN A 1 316 ? 6.606 -4.437 -11.730 1.00 95.25 316 ASN A O 1
ATOM 2555 N N . ARG A 1 317 ? 6.800 -5.538 -9.794 1.00 94.75 317 ARG A N 1
ATOM 2556 C CA . ARG A 1 317 ? 7.804 -6.490 -10.284 1.00 94.75 317 ARG A CA 1
ATOM 2557 C C . ARG A 1 317 ? 7.373 -7.274 -11.529 1.00 94.75 317 ARG A C 1
ATOM 2559 O O . ARG A 1 317 ? 8.250 -7.654 -12.296 1.00 94.75 317 ARG A O 1
ATOM 2566 N N . TYR A 1 318 ? 6.083 -7.532 -11.739 1.00 93.75 318 TYR A N 1
ATOM 2567 C CA . TYR A 1 318 ? 5.620 -8.310 -12.893 1.00 93.75 318 TYR A CA 1
ATOM 2568 C C . TYR A 1 318 ? 5.848 -7.590 -14.215 1.00 93.75 318 TYR A C 1
ATOM 2570 O O . TYR A 1 318 ? 6.306 -8.209 -15.168 1.00 93.75 318 TYR A O 1
ATOM 2578 N N . HIS A 1 319 ? 5.680 -6.270 -14.229 1.00 95.19 319 HIS A N 1
ATOM 2579 C CA . HIS A 1 319 ? 6.033 -5.431 -15.374 1.00 95.19 319 HIS A CA 1
ATOM 2580 C C . HIS A 1 319 ? 7.536 -5.470 -15.703 1.00 95.19 319 HIS A C 1
ATOM 2582 O O . HIS A 1 319 ? 7.939 -5.098 -16.797 1.00 95.19 319 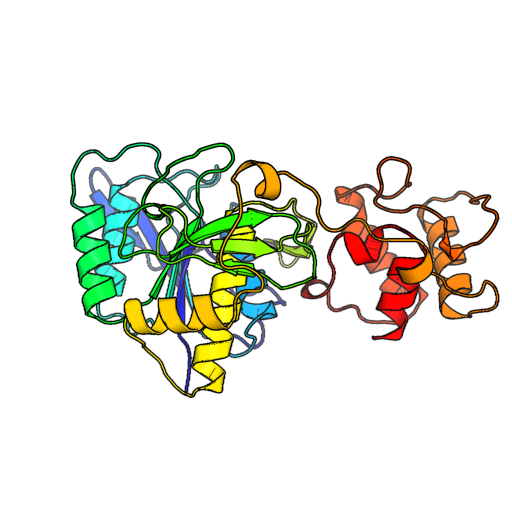HIS A O 1
ATOM 2588 N N . LEU A 1 320 ? 8.379 -5.929 -14.774 1.00 96.62 320 LEU A N 1
ATOM 2589 C CA . LEU A 1 320 ? 9.837 -5.908 -14.879 1.00 96.62 320 LEU A CA 1
ATOM 2590 C C . LEU A 1 320 ? 10.452 -7.309 -15.001 1.00 96.62 320 LEU A C 1
ATOM 2592 O O . LEU A 1 320 ? 11.661 -7.440 -14.837 1.00 96.62 320 LEU A O 1
ATOM 2596 N N . LEU A 1 321 ? 9.670 -8.370 -15.234 1.00 95.44 321 LEU A N 1
ATOM 2597 C CA . LEU A 1 321 ? 10.216 -9.732 -15.309 1.00 95.44 321 LEU A CA 1
ATOM 2598 C C . LEU A 1 321 ? 11.061 -9.942 -16.560 1.00 95.44 321 LEU A C 1
ATOM 2600 O O . LEU A 1 321 ? 12.141 -10.522 -16.471 1.00 95.44 321 LEU A O 1
ATOM 2604 N N . THR A 1 322 ? 10.600 -9.461 -17.707 1.00 96.19 322 THR A N 1
ATOM 2605 C CA . THR A 1 322 ? 11.292 -9.597 -18.987 1.00 96.19 322 THR A CA 1
ATOM 2606 C C . THR A 1 322 ? 11.242 -8.291 -19.772 1.00 96.19 322 THR A C 1
ATOM 2608 O O . THR A 1 322 ? 10.504 -7.360 -19.442 1.00 96.19 322 THR A O 1
ATOM 2611 N N . VAL A 1 323 ? 12.016 -8.217 -20.854 1.00 97.00 323 VAL A N 1
ATOM 2612 C CA . VAL A 1 323 ? 11.876 -7.134 -21.837 1.00 97.00 323 VAL A CA 1
ATOM 2613 C C . VAL A 1 323 ? 10.453 -7.119 -22.413 1.00 97.00 323 VAL A C 1
ATOM 2615 O O . VAL A 1 323 ? 9.890 -6.046 -22.608 1.00 97.00 323 VAL A O 1
ATOM 2618 N N . GLY A 1 324 ? 9.830 -8.289 -22.603 1.00 96.62 324 GLY A N 1
ATOM 2619 C CA . GLY A 1 324 ? 8.443 -8.416 -23.054 1.00 96.62 324 GLY A CA 1
ATOM 2620 C C . GLY A 1 324 ? 7.425 -7.796 -22.097 1.00 96.62 324 GLY A C 1
ATOM 2621 O O . GLY A 1 324 ? 6.607 -6.985 -22.532 1.00 96.62 324 GLY A O 1
ATOM 2622 N N . THR A 1 325 ? 7.501 -8.104 -20.794 1.00 95.75 325 THR A N 1
ATOM 2623 C CA . THR A 1 325 ? 6.557 -7.550 -19.801 1.00 95.75 325 THR A CA 1
ATOM 2624 C C . THR A 1 325 ? 6.649 -6.029 -19.727 1.00 95.75 325 THR A C 1
ATOM 2626 O O . THR A 1 325 ? 5.631 -5.344 -19.637 1.00 95.75 325 THR A O 1
ATOM 2629 N N . LEU A 1 326 ? 7.868 -5.485 -19.808 1.00 96.94 326 LEU A N 1
ATOM 2630 C CA . LEU A 1 326 ? 8.076 -4.041 -19.756 1.00 96.94 326 LEU A CA 1
ATOM 2631 C C . LEU A 1 326 ? 7.634 -3.365 -21.058 1.00 96.94 326 LEU A C 1
ATOM 2633 O O . LEU A 1 326 ? 7.003 -2.314 -21.009 1.00 96.94 326 LEU A O 1
ATOM 2637 N N . ALA A 1 327 ? 7.899 -3.975 -22.216 1.00 96.62 327 ALA A N 1
ATOM 2638 C CA . ALA A 1 327 ? 7.428 -3.459 -23.498 1.00 96.62 327 ALA A CA 1
ATOM 2639 C C . ALA A 1 327 ? 5.895 -3.393 -23.552 1.00 96.62 327 ALA A C 1
ATOM 2641 O O . ALA A 1 327 ? 5.343 -2.390 -23.996 1.00 96.62 327 ALA A O 1
ATOM 2642 N N . GLN A 1 328 ? 5.200 -4.422 -23.060 1.00 94.31 328 GLN A N 1
ATOM 2643 C CA . GLN A 1 328 ? 3.740 -4.400 -22.973 1.00 94.31 328 GLN A CA 1
ATOM 2644 C C . GLN A 1 328 ? 3.230 -3.287 -22.065 1.00 94.31 328 GLN A C 1
ATOM 2646 O O . GLN A 1 328 ? 2.312 -2.577 -22.461 1.00 94.31 328 GLN A O 1
ATOM 2651 N N . TYR A 1 329 ? 3.844 -3.095 -20.895 1.00 94.69 329 TYR A N 1
ATOM 2652 C CA . TYR A 1 329 ? 3.494 -1.980 -20.020 1.00 94.69 329 TYR A CA 1
ATOM 2653 C C . TYR A 1 329 ? 3.677 -0.633 -20.725 1.00 94.69 329 TYR A C 1
ATOM 2655 O O . TYR A 1 329 ? 2.754 0.175 -20.758 1.00 94.69 329 TYR A O 1
ATOM 2663 N N . ILE A 1 330 ? 4.834 -0.412 -21.354 1.00 95.44 330 ILE A N 1
ATOM 2664 C CA . ILE A 1 330 ? 5.156 0.845 -22.045 1.00 95.44 330 ILE A CA 1
ATOM 2665 C C . ILE A 1 330 ? 4.149 1.165 -23.155 1.00 95.44 330 ILE A C 1
ATOM 2667 O O . ILE A 1 330 ? 3.829 2.328 -23.349 1.00 95.44 330 ILE A O 1
ATOM 2671 N N . ARG A 1 331 ? 3.592 0.168 -23.850 1.00 92.62 331 ARG A N 1
ATOM 2672 C CA . ARG A 1 331 ? 2.551 0.402 -24.872 1.00 92.62 331 ARG A CA 1
ATOM 2673 C C . ARG A 1 331 ? 1.237 0.948 -24.329 1.00 92.62 331 ARG A C 1
ATOM 2675 O O . ARG A 1 331 ? 0.416 1.415 -25.111 1.00 92.62 331 ARG A O 1
ATOM 2682 N N . THR A 1 332 ? 0.999 0.801 -23.030 1.00 90.12 332 THR A N 1
ATOM 2683 C CA . THR A 1 332 ? -0.213 1.312 -22.377 1.00 90.12 332 THR A CA 1
ATOM 2684 C C . THR A 1 332 ? -0.067 2.758 -21.899 1.00 90.12 332 THR A C 1
ATOM 2686 O O . THR A 1 332 ? -1.062 3.346 -21.478 1.00 90.12 332 THR A O 1
ATOM 2689 N N . VAL A 1 333 ? 1.153 3.308 -21.952 1.00 85.44 333 VAL A N 1
ATOM 2690 C CA . VAL A 1 333 ? 1.527 4.659 -21.501 1.00 85.44 333 VAL A CA 1
ATOM 2691 C C . VAL A 1 333 ? 1.480 5.640 -22.666 1.00 85.44 333 VAL A C 1
ATOM 2693 O O . VAL A 1 333 ? 0.945 6.752 -22.458 1.00 85.44 333 VAL A O 1
#

Secondary structure (DSSP, 8-state):
--EEEEEEES---TT-GGGTTS-EEEEEEEEETTEEEEES----SSSHHHHHHHHHHHH-TTEEEEEEE---TTS---HHHHHHHHHTTTTS--SEEEE---BS--SSSHHHHHHHHHHTTT-EEEEEPPTT-S--BTTTSTTSEEEEEEB-SSTT-EEE-TTSSS-EEEE---BEEEETTTEEEE----HHHHHHHHHHHHHHHHHHHT-S---HHHHHHHHHHH-SBS---HHHHHSB-----HHHH---TT-HHHHHHHHHHHHHHTS----SSGGG-BSSSSSSS--GGGHHHHHHHHHHHHT----GGG-BGGGGSBHHHHHHHHTT-

Sequence (333 aa):
MNVKVAVIDSGIEMAHKAFKKNHIDGYSVVKDGERWIKNMRVFDINGHGTACASVIVNECPNVEILSIGILDVEGKTNLSALEIALESLIDSGVSIINMSLSFRKLVDGELYRICQRLSERNITLIASLENGCEKSYPAVFDNVIGVRHGVLERENEFWFSKHRQIQCVMDCVAPIVAIPKNKYGLILPFNSIATAKLTGIISRMFYSAQISRIDFNSLCDWLQEKSFRNKWNEVEIYERLRVPERTEWYVDDKDFTLISLYQIVCDFFKKKFEQRSICDIELLTRKGVLNIDQVIPFLTFVEKEMHIKLDYLKINRYHLLTVGTLAQYIRTV

Radius of gyration: 20.88 Å; chains: 1; bounding box: 49×43×66 Å